Protein AF-A0A357LDF2-F1 (afdb_monomer_lite)

pLDDT: mean 77.97, std 18.45, range [34.72, 97.69]

Sequence (213 aa):
MKSWRRVLAVIVALAASVALAFAQDARDRARDKEIAAAAQSLRTLSTKLEDGAIDDPETFSHEIRKAIEDSRALLPTVEAALRRAEESLALLGSAPKEGEPAEAPLLAADRKTLTDRVAYFQRQRSRVLANIDEGARILAAQSQQRLEARWSRILRRGASLASPGLWSRAASEAAALRGEVRGYFERWRKGREGRGGALLGAAAIAAAFAFSF

Structure (mmCIF, N/CA/C/O backbone):
data_AF-A0A357LDF2-F1
#
_entry.id   AF-A0A357LDF2-F1
#
loop_
_atom_site.group_PDB
_atom_site.id
_atom_site.type_symbol
_atom_site.label_atom_id
_atom_site.label_alt_id
_atom_site.label_comp_id
_atom_site.label_asym_id
_atom_site.label_entity_id
_atom_site.label_seq_id
_atom_site.pdbx_PDB_ins_code
_atom_site.Cartn_x
_atom_site.Cartn_y
_atom_site.Cartn_z
_atom_site.occupancy
_atom_site.B_iso_or_equiv
_atom_site.auth_seq_id
_atom_site.auth_comp_id
_atom_site.auth_asym_id
_atom_site.auth_atom_id
_atom_site.pdbx_PDB_model_num
ATOM 1 N N . MET A 1 1 ? -24.005 32.485 39.931 1.00 54.25 1 MET A N 1
ATOM 2 C CA . MET A 1 1 ? -22.864 32.612 38.984 1.00 54.25 1 MET A CA 1
ATOM 3 C C . MET A 1 1 ? -21.994 31.351 38.828 1.00 54.25 1 MET A C 1
ATOM 5 O O . MET A 1 1 ? -21.440 31.159 37.754 1.00 54.25 1 MET A O 1
ATOM 9 N N . LYS A 1 2 ? -21.860 30.463 39.834 1.00 54.69 2 LYS A N 1
ATOM 10 C CA . LYS A 1 2 ? -21.026 29.236 39.743 1.00 54.69 2 LYS A CA 1
ATOM 11 C C . LYS A 1 2 ? -21.565 28.146 38.790 1.00 54.69 2 LYS A C 1
ATOM 13 O O . LYS A 1 2 ? -20.766 27.414 38.217 1.00 54.69 2 LYS A O 1
ATOM 18 N N . SER A 1 3 ? -22.885 28.046 38.595 1.00 61.09 3 SER A N 1
ATOM 19 C CA . SER A 1 3 ? -23.506 27.032 37.720 1.00 61.09 3 SER A CA 1
ATOM 20 C C . SER A 1 3 ? -23.297 27.317 36.229 1.00 61.09 3 SER A C 1
ATOM 22 O O . SER A 1 3 ? -22.975 26.405 35.477 1.00 61.09 3 SER A O 1
ATOM 24 N N . TRP A 1 4 ? -23.365 28.583 35.810 1.00 61.41 4 TRP A N 1
ATOM 25 C CA . TRP A 1 4 ? -23.205 28.986 34.406 1.00 61.41 4 TRP A CA 1
ATOM 26 C C . TRP A 1 4 ? -21.798 28.723 33.863 1.00 61.41 4 TRP A C 1
ATOM 28 O O . TRP A 1 4 ? -21.654 28.268 32.736 1.00 61.41 4 TRP A O 1
ATOM 38 N N . ARG A 1 5 ? -20.756 28.912 34.687 1.00 68.38 5 ARG A N 1
ATOM 39 C CA . ARG A 1 5 ? -19.370 28.564 34.322 1.00 68.38 5 ARG A CA 1
ATOM 40 C C . ARG A 1 5 ? -19.170 27.062 34.102 1.00 68.38 5 ARG A C 1
ATOM 42 O O . ARG A 1 5 ? -18.391 26.684 33.237 1.00 68.38 5 ARG A O 1
ATOM 49 N N . ARG A 1 6 ? -19.875 26.211 34.859 1.00 67.88 6 ARG A N 1
ATOM 50 C CA . ARG A 1 6 ? -19.826 24.749 34.684 1.00 67.88 6 ARG A CA 1
ATOM 51 C C . ARG A 1 6 ? -20.564 24.314 33.418 1.00 67.88 6 ARG A C 1
ATOM 53 O O . ARG A 1 6 ? -20.035 23.499 32.678 1.00 67.88 6 ARG A O 1
ATOM 60 N N . VAL A 1 7 ? -21.723 24.908 33.134 1.00 68.75 7 VAL A N 1
ATOM 61 C CA . VAL A 1 7 ? -22.486 24.641 31.901 1.00 68.75 7 VAL A CA 1
ATOM 62 C C . VAL A 1 7 ? -21.698 25.069 30.657 1.00 68.75 7 VAL A C 1
ATOM 64 O O . VAL A 1 7 ? -21.569 24.285 29.724 1.00 68.75 7 VAL A O 1
ATOM 6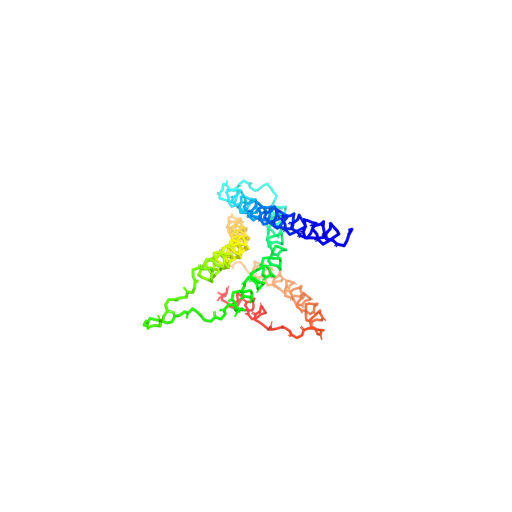7 N N . LEU A 1 8 ? -21.081 26.256 30.668 1.00 67.62 8 LEU A N 1
ATOM 68 C CA . LEU A 1 8 ? -20.216 26.721 29.574 1.00 67.62 8 LEU A CA 1
ATOM 69 C C . LEU A 1 8 ? -18.983 25.830 29.377 1.00 67.62 8 LEU A C 1
ATOM 71 O O . LEU A 1 8 ? -18.648 25.511 28.242 1.00 67.62 8 LEU A O 1
ATOM 75 N N . ALA A 1 9 ? -18.335 25.385 30.457 1.00 63.91 9 ALA A N 1
ATOM 76 C CA . ALA A 1 9 ? -17.193 24.476 30.362 1.00 63.91 9 ALA A CA 1
ATOM 77 C C . ALA A 1 9 ? -17.577 23.115 29.752 1.00 63.91 9 ALA A C 1
ATOM 79 O O . ALA A 1 9 ? -16.834 22.583 28.932 1.00 63.91 9 ALA A O 1
ATOM 80 N N . VAL A 1 10 ? -18.755 22.582 30.099 1.00 66.56 10 VAL A N 1
ATOM 81 C CA . VAL A 1 10 ? -19.283 21.338 29.518 1.00 66.56 10 VAL A CA 1
ATOM 82 C C . VAL A 1 10 ? -19.602 21.517 28.032 1.00 66.56 10 VAL A C 1
ATOM 84 O O . VAL A 1 10 ? -19.207 20.677 27.229 1.00 66.56 10 VAL A O 1
ATOM 87 N N . ILE A 1 11 ? -20.233 22.628 27.640 1.00 65.81 11 ILE A N 1
ATOM 88 C CA . ILE A 1 11 ? -20.547 22.918 26.230 1.00 65.81 11 ILE A CA 1
ATOM 89 C C . ILE A 1 11 ? -19.269 23.092 25.398 1.00 65.81 11 ILE A C 1
ATOM 91 O O . ILE A 1 11 ? -19.184 22.554 24.299 1.00 65.81 11 ILE A O 1
ATOM 95 N N . VAL A 1 12 ? -18.251 23.783 25.920 1.00 63.75 12 VAL A N 1
ATOM 96 C CA . VAL A 1 12 ? -16.960 23.948 25.229 1.00 63.75 12 VAL A CA 1
ATOM 97 C C . VAL A 1 12 ? -16.227 22.607 25.092 1.00 63.75 12 VAL A C 1
ATOM 99 O O . VAL A 1 12 ? -15.678 22.325 24.029 1.00 63.75 12 VAL A O 1
ATOM 102 N N . ALA A 1 13 ? -16.266 21.744 26.112 1.00 55.72 13 ALA A N 1
ATOM 103 C CA . ALA A 1 13 ? -15.685 20.400 26.040 1.00 55.72 13 ALA A CA 1
ATOM 104 C C . ALA A 1 13 ? -16.420 19.485 25.034 1.00 55.72 13 ALA A C 1
ATOM 106 O O . ALA A 1 13 ? -15.781 18.732 24.294 1.00 55.72 13 ALA A O 1
ATOM 107 N N . LEU A 1 14 ? -17.752 19.586 24.951 1.00 53.12 14 LEU A N 1
ATOM 108 C CA . LEU A 1 14 ? -18.572 18.895 23.947 1.00 53.12 14 LEU A CA 1
ATOM 109 C C . LEU A 1 14 ? -18.317 19.424 22.526 1.00 53.12 14 LEU A C 1
ATOM 111 O O . LEU A 1 14 ? -18.153 18.642 21.595 1.00 53.12 14 LEU A O 1
ATOM 115 N N . ALA A 1 15 ? -18.200 20.739 22.343 1.00 46.97 15 ALA A N 1
ATOM 116 C CA . ALA A 1 15 ? -17.880 21.327 21.042 1.00 46.97 15 ALA A CA 1
ATOM 117 C C . ALA A 1 15 ? -16.467 20.937 20.562 1.00 46.97 15 ALA A C 1
ATOM 119 O O . ALA A 1 15 ? -16.273 20.626 19.386 1.00 46.97 15 ALA A O 1
ATOM 120 N N . ALA A 1 16 ? -15.487 20.891 21.471 1.00 51.31 16 ALA A N 1
ATOM 121 C CA . ALA A 1 16 ? -14.116 20.489 21.158 1.00 51.31 16 ALA A CA 1
ATOM 122 C C . ALA A 1 16 ? -14.001 19.004 20.765 1.00 51.31 16 ALA A C 1
ATOM 124 O O . ALA A 1 16 ? -13.245 18.664 19.855 1.00 51.31 16 ALA A O 1
ATOM 125 N N . SER A 1 17 ? -14.769 18.121 21.408 1.00 43.34 17 SER A N 1
ATOM 126 C CA . SER A 1 17 ? -14.780 16.684 21.092 1.00 43.34 17 SER A CA 1
ATOM 127 C C . SER A 1 17 ? -15.456 16.387 19.750 1.00 43.34 17 SER A C 1
ATOM 129 O O . SER A 1 17 ? -14.940 15.585 18.970 1.00 43.34 17 SER A O 1
ATOM 131 N N . VAL A 1 18 ? -16.535 17.102 19.419 1.00 49.44 18 VAL A N 1
ATOM 132 C CA . VAL A 1 18 ? -17.193 17.005 18.107 1.00 49.44 18 VAL A CA 1
ATOM 133 C C . VAL A 1 18 ? -16.275 17.512 16.985 1.00 49.44 18 VAL A C 1
ATOM 135 O O . VAL A 1 18 ? -16.115 16.835 15.968 1.00 49.44 18 VAL A O 1
ATOM 138 N N . ALA A 1 19 ? -15.596 18.647 17.176 1.00 45.62 19 ALA A N 1
ATOM 139 C CA . ALA A 1 19 ? -14.642 19.175 16.195 1.00 45.62 19 ALA A CA 1
ATOM 140 C C . ALA A 1 19 ? -13.460 18.218 15.934 1.00 45.62 19 ALA A C 1
ATOM 142 O O . ALA A 1 19 ? -13.012 18.074 14.794 1.00 45.62 19 ALA A O 1
ATOM 143 N N . LEU A 1 20 ? -12.979 17.521 16.971 1.00 55.75 20 LEU A N 1
ATOM 144 C CA . LEU A 1 20 ? -11.891 16.549 16.851 1.00 55.75 20 LEU A CA 1
ATOM 145 C C . LEU A 1 20 ? -12.312 15.295 16.066 1.00 55.75 20 LEU A C 1
ATOM 147 O O . LEU A 1 20 ? -11.525 14.787 15.265 1.00 55.75 20 LEU A O 1
ATOM 151 N N . ALA A 1 21 ? -13.555 14.832 16.243 1.00 58.03 21 ALA A N 1
ATOM 152 C CA . ALA A 1 21 ? -14.105 13.697 15.501 1.00 58.03 21 ALA A CA 1
ATOM 153 C C . ALA A 1 21 ? -14.235 14.001 13.996 1.00 58.03 21 ALA A C 1
ATOM 155 O O . ALA A 1 21 ? -13.782 13.212 13.167 1.00 58.03 21 ALA A O 1
ATOM 156 N N . PHE A 1 22 ? -14.749 15.181 13.630 1.00 58.69 22 PHE A N 1
ATOM 157 C CA . PHE A 1 22 ? -14.838 15.598 12.223 1.00 58.69 22 PHE A CA 1
ATOM 158 C C . PHE A 1 22 ? -13.464 15.772 11.559 1.00 58.69 22 PHE A C 1
ATOM 160 O O . PHE A 1 22 ? -13.296 15.453 10.380 1.00 58.69 22 PHE A O 1
ATOM 167 N N . ALA A 1 23 ? -12.461 16.240 12.308 1.00 65.19 23 ALA A N 1
ATOM 168 C CA . ALA A 1 23 ? -11.097 16.378 11.803 1.00 65.19 23 ALA A CA 1
ATOM 169 C C . ALA A 1 23 ? -10.414 15.021 11.544 1.00 65.19 23 ALA A C 1
ATOM 171 O O . ALA A 1 23 ? -9.635 14.904 10.595 1.00 65.19 23 ALA A O 1
ATOM 172 N N . GLN A 1 24 ? -10.695 13.997 12.359 1.00 71.94 24 GLN A N 1
ATOM 173 C CA . GLN A 1 24 ? -10.193 12.636 12.134 1.00 71.94 24 GLN A CA 1
ATOM 174 C C . GLN A 1 24 ? -10.800 12.019 10.871 1.00 71.94 24 GLN A C 1
ATOM 176 O O . GLN A 1 24 ? -10.059 11.572 9.997 1.00 71.94 24 GLN A O 1
ATOM 181 N N . ASP A 1 25 ? -12.120 12.115 10.719 1.00 76.31 25 ASP A N 1
ATOM 182 C CA . ASP A 1 25 ? -12.840 11.622 9.542 1.00 76.31 25 ASP A CA 1
ATOM 183 C C . ASP A 1 25 ? -12.342 12.255 8.234 1.00 76.31 25 ASP A C 1
ATOM 185 O O . ASP A 1 25 ? -12.169 11.576 7.220 1.00 76.31 25 ASP A O 1
ATOM 189 N N . ALA A 1 26 ? -12.080 13.566 8.240 1.00 81.00 26 ALA A N 1
ATOM 190 C CA . ALA A 1 26 ? -11.561 14.266 7.068 1.00 81.00 26 ALA A CA 1
ATOM 191 C C . ALA A 1 26 ? -10.162 13.767 6.666 1.00 81.00 26 ALA A C 1
ATOM 193 O O . ALA A 1 26 ? -9.901 13.555 5.479 1.00 81.00 26 ALA A O 1
ATOM 194 N N . ARG A 1 27 ? -9.276 13.540 7.646 1.00 85.25 27 ARG A N 1
ATOM 195 C CA . ARG A 1 27 ? -7.925 13.003 7.409 1.00 85.25 27 ARG A CA 1
ATOM 196 C C . ARG A 1 27 ? -7.971 11.570 6.893 1.00 85.25 27 ARG A C 1
ATOM 198 O O . ARG A 1 27 ? -7.258 11.247 5.947 1.00 85.25 27 ARG A O 1
ATOM 205 N N . ASP A 1 28 ? -8.830 10.734 7.467 1.00 87.88 28 ASP A N 1
ATOM 206 C CA . ASP A 1 28 ? -8.967 9.342 7.043 1.00 87.88 28 ASP A CA 1
ATOM 207 C C . ASP A 1 28 ? -9.492 9.235 5.608 1.00 87.88 28 ASP A C 1
ATOM 209 O O . ASP A 1 28 ? -8.971 8.425 4.839 1.00 87.88 28 ASP A O 1
ATOM 213 N N . ARG A 1 29 ? -10.445 10.093 5.212 1.00 87.81 29 ARG A N 1
ATOM 214 C CA . ARG A 1 29 ? -10.924 10.184 3.820 1.00 87.81 29 ARG A CA 1
ATOM 215 C C . ARG A 1 29 ? -9.862 10.720 2.863 1.00 87.81 29 ARG A C 1
ATOM 217 O O . ARG A 1 29 ? -9.787 10.251 1.732 1.00 87.81 29 ARG A O 1
ATOM 224 N N . ALA A 1 30 ? -9.066 11.706 3.280 1.00 90.81 30 ALA A N 1
ATOM 225 C CA . ALA A 1 30 ? 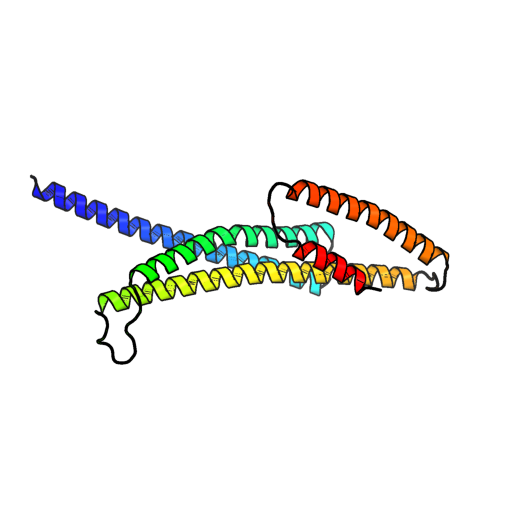-7.972 12.229 2.461 1.00 90.81 30 ALA A CA 1
ATOM 226 C C . ALA A 1 30 ? -6.940 11.133 2.163 1.00 90.81 30 ALA A C 1
ATOM 228 O O . ALA A 1 30 ? -6.626 10.889 1.000 1.00 90.81 30 ALA A O 1
ATOM 229 N N . ARG A 1 31 ? -6.527 10.382 3.190 1.00 92.56 31 ARG A N 1
ATOM 230 C CA . ARG A 1 31 ? -5.628 9.234 3.025 1.00 92.56 31 ARG A CA 1
ATOM 231 C C . ARG A 1 31 ? -6.218 8.169 2.103 1.00 92.56 31 ARG A C 1
ATOM 233 O O . ARG A 1 31 ? -5.516 7.617 1.263 1.00 92.56 31 ARG A O 1
ATOM 240 N N . ASP A 1 32 ? -7.513 7.886 2.218 1.00 93.50 32 ASP A N 1
ATOM 241 C CA . ASP A 1 32 ? -8.164 6.886 1.368 1.00 93.50 32 ASP A CA 1
ATOM 242 C C . ASP A 1 32 ? -8.147 7.276 -0.122 1.00 93.50 32 ASP A C 1
ATOM 244 O O . ASP A 1 32 ? -7.968 6.414 -0.992 1.00 93.50 32 ASP A O 1
ATOM 248 N N . LYS A 1 33 ? -8.264 8.581 -0.408 1.00 94.31 33 LYS A N 1
ATOM 249 C CA . LYS A 1 33 ? -8.094 9.145 -1.754 1.00 94.31 33 LYS A CA 1
ATOM 250 C C . LYS A 1 33 ? -6.654 9.034 -2.243 1.00 94.31 33 LYS A C 1
ATOM 252 O O . LYS A 1 33 ? -6.459 8.664 -3.394 1.00 94.31 33 LYS A O 1
ATOM 257 N N . GLU A 1 34 ? -5.664 9.303 -1.396 1.00 94.00 34 GLU A N 1
ATOM 258 C CA . GLU A 1 34 ? -4.242 9.153 -1.746 1.00 94.00 34 GLU A CA 1
ATOM 259 C C . GLU A 1 34 ? -3.902 7.698 -2.103 1.00 94.00 34 GLU A C 1
ATOM 261 O O . GLU A 1 34 ? -3.298 7.440 -3.144 1.00 94.00 34 GLU A O 1
ATOM 266 N N . ILE A 1 35 ? -4.380 6.730 -1.311 1.00 94.94 35 ILE A N 1
ATOM 267 C CA . ILE A 1 35 ? -4.203 5.294 -1.590 1.00 94.94 35 ILE A CA 1
ATOM 268 C C . ILE A 1 35 ? -4.854 4.911 -2.929 1.00 94.94 35 ILE A C 1
ATOM 270 O O . ILE A 1 35 ? -4.283 4.141 -3.706 1.00 94.94 35 ILE A O 1
ATOM 274 N N . ALA A 1 36 ? -6.055 5.430 -3.209 1.00 94.56 36 ALA A N 1
ATOM 275 C CA . ALA A 1 36 ? -6.756 5.182 -4.469 1.00 94.56 36 ALA A CA 1
ATOM 276 C C . ALA A 1 36 ? -6.052 5.834 -5.672 1.00 94.56 36 ALA A C 1
ATOM 278 O O . ALA A 1 36 ? -5.953 5.212 -6.728 1.00 94.56 36 ALA A O 1
ATOM 279 N N . ALA A 1 37 ? -5.529 7.050 -5.510 1.00 93.81 37 ALA A N 1
ATOM 280 C CA . ALA A 1 37 ? -4.778 7.751 -6.545 1.00 93.81 37 ALA A CA 1
ATOM 281 C C . ALA A 1 37 ? -3.475 7.015 -6.891 1.00 93.81 37 ALA A C 1
ATOM 283 O O . ALA A 1 37 ? -3.168 6.845 -8.070 1.00 93.81 37 ALA A O 1
ATOM 284 N N . ALA A 1 38 ? -2.755 6.502 -5.888 1.00 93.44 38 ALA A N 1
ATOM 285 C CA . ALA A 1 38 ? -1.570 5.672 -6.102 1.00 93.44 38 ALA A CA 1
ATOM 286 C C . ALA A 1 38 ? -1.903 4.390 -6.886 1.00 93.44 38 ALA A C 1
ATOM 288 O O . ALA A 1 38 ? -1.218 4.063 -7.854 1.00 93.44 38 ALA A O 1
ATOM 289 N N . ALA A 1 39 ? -3.002 3.711 -6.535 1.00 95.12 39 ALA A N 1
ATOM 290 C CA . ALA A 1 39 ? -3.467 2.531 -7.266 1.00 95.12 39 ALA A CA 1
ATOM 291 C C . ALA A 1 39 ? -3.818 2.859 -8.729 1.00 95.12 39 ALA A C 1
ATOM 293 O O . ALA A 1 39 ? -3.475 2.106 -9.637 1.00 95.12 39 ALA A O 1
ATOM 294 N N . GLN A 1 40 ? -4.476 3.996 -8.972 1.00 96.25 40 GLN A N 1
ATOM 295 C CA . GLN A 1 40 ? -4.810 4.433 -10.326 1.00 96.25 40 GLN A CA 1
ATOM 296 C C . GLN A 1 40 ? -3.562 4.792 -11.142 1.00 96.25 40 GLN A C 1
ATOM 298 O O . GLN A 1 40 ? -3.488 4.441 -12.316 1.00 96.25 40 GLN A O 1
ATOM 303 N N . SER A 1 41 ? -2.575 5.449 -10.528 1.00 94.75 41 SER A N 1
ATOM 304 C CA . SER A 1 41 ? -1.289 5.751 -11.166 1.00 94.75 41 SER A CA 1
ATOM 305 C C . SER A 1 41 ? -0.578 4.472 -11.618 1.00 94.75 41 SER A C 1
ATOM 307 O O . SER A 1 41 ? -0.186 4.355 -12.777 1.00 94.75 41 SER A O 1
ATOM 309 N N . LEU A 1 42 ? -0.505 3.466 -10.739 1.00 95.44 42 LEU A N 1
ATOM 310 C CA . LEU A 1 42 ? 0.098 2.169 -11.055 1.00 95.44 42 LEU A CA 1
ATOM 311 C C . LEU A 1 42 ? -0.645 1.425 -12.166 1.00 95.44 42 LEU A C 1
ATOM 313 O O . LEU A 1 42 ? 0.003 0.856 -13.035 1.00 95.44 42 LEU A O 1
ATOM 317 N N . ARG A 1 43 ? -1.983 1.479 -12.197 1.00 95.94 43 ARG A N 1
ATOM 318 C CA . ARG A 1 43 ? -2.766 0.916 -13.312 1.00 95.94 43 ARG A CA 1
ATOM 319 C C . ARG A 1 43 ? -2.418 1.578 -14.638 1.00 95.94 43 ARG A C 1
ATOM 321 O O . ARG A 1 43 ? -2.167 0.875 -15.605 1.00 95.94 43 ARG A O 1
ATOM 328 N N . THR A 1 44 ? -2.342 2.908 -14.672 1.00 95.62 44 THR A N 1
ATOM 329 C CA . THR A 1 44 ? -1.938 3.644 -15.879 1.00 95.62 44 THR A CA 1
ATOM 330 C C . THR A 1 44 ? -0.531 3.251 -16.333 1.00 95.62 44 THR A C 1
ATOM 332 O O . THR A 1 44 ? -0.303 3.073 -17.526 1.00 95.62 44 THR A O 1
ATOM 335 N N . LEU A 1 45 ? 0.415 3.098 -15.400 1.00 95.25 45 LEU A N 1
ATOM 336 C CA . LEU A 1 45 ? 1.776 2.651 -15.711 1.00 95.25 45 LEU A CA 1
ATOM 337 C C . LEU A 1 45 ? 1.796 1.206 -16.227 1.00 95.25 45 LEU A C 1
ATOM 339 O O . LEU A 1 45 ? 2.489 0.925 -17.197 1.00 95.25 45 LEU A O 1
ATOM 343 N N . SER A 1 46 ? 1.007 0.315 -15.626 1.00 95.69 46 SER A N 1
ATOM 344 C CA . SER A 1 46 ? 0.863 -1.070 -16.080 1.00 95.69 46 SER A CA 1
ATOM 345 C C . SER A 1 46 ? 0.321 -1.134 -17.511 1.00 95.69 46 SER A C 1
ATOM 347 O O . SER A 1 46 ? 0.955 -1.728 -18.376 1.00 95.69 46 SER A O 1
ATOM 349 N N . THR A 1 47 ? -0.755 -0.400 -17.815 1.00 95.12 47 THR A N 1
ATOM 350 C CA . THR A 1 47 ? -1.304 -0.312 -19.178 1.00 95.12 47 THR A CA 1
ATOM 351 C C . THR A 1 47 ? -0.288 0.249 -20.175 1.00 95.12 47 THR A C 1
ATOM 353 O O . THR A 1 47 ? -0.116 -0.315 -21.248 1.00 95.12 47 THR A O 1
ATOM 356 N N . LYS A 1 48 ? 0.472 1.298 -19.818 1.00 93.38 48 LYS A N 1
ATOM 357 C CA . LYS A 1 48 ? 1.559 1.811 -20.678 1.00 93.38 48 LYS A CA 1
ATOM 358 C C . LYS A 1 48 ? 2.620 0.748 -20.992 1.00 93.38 48 LYS A C 1
ATOM 360 O O . LYS A 1 48 ? 3.154 0.738 -22.099 1.00 93.38 48 LYS A O 1
ATOM 365 N N . LEU A 1 49 ? 2.945 -0.114 -20.025 1.00 93.75 49 LEU A N 1
ATOM 366 C CA . LEU A 1 49 ? 3.889 -1.218 -20.213 1.00 93.75 49 LEU A CA 1
ATOM 367 C C . LEU A 1 49 ? 3.317 -2.312 -21.122 1.00 93.75 49 LEU A C 1
ATOM 369 O O . LEU A 1 49 ? 4.039 -2.824 -21.975 1.00 93.75 49 LEU A O 1
ATOM 373 N N . GLU A 1 50 ? 2.045 -2.665 -20.940 1.00 93.25 50 GLU A N 1
ATOM 374 C CA . GLU A 1 50 ? 1.337 -3.661 -21.755 1.00 93.25 50 GLU A CA 1
ATOM 375 C C . GLU A 1 50 ? 1.184 -3.202 -23.212 1.00 93.25 50 GLU A C 1
ATOM 377 O O . GLU A 1 50 ? 1.459 -3.971 -24.131 1.00 93.25 50 GLU A O 1
ATOM 382 N N . ASP A 1 51 ? 0.847 -1.929 -23.422 1.00 93.38 51 ASP A N 1
ATOM 383 C CA . ASP A 1 51 ? 0.694 -1.320 -24.748 1.00 93.38 51 ASP A CA 1
ATOM 384 C C . ASP A 1 51 ? 2.043 -1.060 -25.447 1.00 93.38 51 ASP A C 1
ATOM 386 O O . ASP A 1 51 ? 2.084 -0.654 -26.611 1.00 93.38 51 ASP A O 1
ATOM 390 N N . GLY A 1 52 ? 3.168 -1.245 -24.745 1.00 87.06 52 GLY A N 1
ATOM 391 C CA . GLY A 1 52 ? 4.502 -0.907 -25.246 1.00 87.06 52 GLY A CA 1
ATOM 392 C C . GLY A 1 52 ? 4.709 0.596 -25.482 1.00 87.06 52 GLY A C 1
ATOM 393 O O . GLY A 1 52 ? 5.655 0.985 -26.168 1.00 87.06 52 GLY A O 1
ATOM 394 N N . ALA A 1 53 ? 3.853 1.447 -24.909 1.00 88.69 53 ALA A N 1
ATOM 395 C CA . ALA A 1 53 ? 3.854 2.902 -25.053 1.00 88.69 53 ALA A CA 1
ATOM 396 C C . ALA A 1 53 ? 4.868 3.571 -24.101 1.00 88.69 53 ALA A C 1
ATOM 398 O O . ALA A 1 53 ? 4.533 4.472 -23.327 1.00 88.69 53 ALA A O 1
ATOM 399 N N . ILE A 1 54 ? 6.114 3.086 -24.121 1.00 90.00 54 ILE A N 1
ATOM 400 C CA . ILE A 1 54 ? 7.215 3.591 -23.292 1.00 90.00 54 ILE A CA 1
ATOM 401 C C . ILE A 1 54 ? 8.209 4.339 -24.180 1.00 90.00 54 ILE A C 1
ATOM 403 O O . ILE A 1 54 ? 9.078 3.729 -24.804 1.00 90.00 54 ILE A O 1
ATOM 407 N N . ASP A 1 55 ? 8.108 5.668 -24.182 1.00 86.88 55 ASP A N 1
ATOM 408 C CA . ASP A 1 55 ? 9.026 6.541 -24.925 1.00 86.88 55 ASP A CA 1
ATOM 409 C C . ASP A 1 55 ? 10.398 6.648 -24.241 1.00 86.88 55 ASP A C 1
ATOM 411 O O . ASP A 1 55 ? 11.442 6.554 -24.888 1.00 86.88 55 ASP A O 1
ATOM 415 N N . ASP A 1 56 ? 10.399 6.805 -22.912 1.00 91.81 56 ASP A N 1
ATOM 416 C CA . ASP A 1 56 ? 11.605 6.903 -22.085 1.00 91.81 56 ASP A CA 1
ATOM 417 C C . ASP A 1 56 ? 11.584 5.862 -20.948 1.00 91.81 56 ASP A C 1
ATOM 419 O O . ASP A 1 56 ? 10.900 6.048 -19.932 1.00 91.81 56 ASP A O 1
ATOM 423 N N . PRO A 1 57 ? 12.358 4.767 -21.076 1.00 89.06 57 PRO A N 1
ATOM 424 C CA . PRO A 1 57 ? 12.425 3.718 -20.065 1.00 89.06 57 PRO A CA 1
ATOM 425 C C . PRO A 1 57 ? 12.941 4.172 -18.696 1.00 89.06 57 PRO A C 1
ATOM 427 O O . PRO A 1 57 ? 12.563 3.568 -17.686 1.00 89.06 57 PRO A O 1
ATOM 430 N N . GLU A 1 58 ? 13.813 5.182 -18.637 1.00 90.62 58 GLU A N 1
ATOM 431 C CA . GLU A 1 58 ? 14.387 5.648 -17.370 1.00 90.62 58 GLU A CA 1
ATOM 432 C C . GLU A 1 58 ? 13.387 6.532 -16.623 1.00 90.62 58 GLU A C 1
ATOM 434 O O . GLU A 1 58 ? 13.149 6.300 -15.434 1.00 90.62 58 GLU A O 1
ATOM 439 N N . THR A 1 59 ? 12.713 7.448 -17.329 1.00 94.00 59 THR A N 1
ATOM 440 C CA . THR A 1 59 ? 11.596 8.223 -16.763 1.00 94.00 59 THR A CA 1
ATOM 441 C C . THR A 1 59 ? 10.468 7.301 -16.303 1.00 94.00 59 THR A C 1
ATOM 443 O O . THR A 1 59 ? 10.014 7.417 -15.167 1.00 94.00 59 THR A O 1
ATOM 446 N N . PHE A 1 60 ? 10.085 6.305 -17.106 1.00 94.31 60 PHE A N 1
ATOM 447 C CA . PHE A 1 60 ? 9.061 5.333 -16.718 1.00 94.31 60 PHE A CA 1
ATOM 448 C C . PHE A 1 60 ? 9.457 4.535 -15.460 1.00 94.31 60 PHE A C 1
ATOM 450 O O . PHE A 1 60 ? 8.671 4.401 -14.522 1.00 94.31 60 PHE A O 1
ATOM 457 N N . SER A 1 61 ? 10.715 4.082 -15.372 1.00 93.94 61 SER A N 1
ATOM 458 C CA . SER A 1 61 ? 11.226 3.404 -14.169 1.00 93.94 61 SER A CA 1
ATOM 459 C C . SER A 1 61 ? 11.195 4.319 -12.941 1.00 93.94 61 SER A C 1
ATOM 461 O O . SER A 1 61 ? 10.912 3.871 -11.827 1.00 93.94 61 SER A O 1
ATOM 463 N N . HIS A 1 62 ? 11.526 5.599 -13.122 1.00 95.56 62 HIS A N 1
ATOM 464 C CA . HIS A 1 62 ? 11.482 6.599 -12.062 1.00 95.56 62 HIS A CA 1
ATOM 465 C C . HIS A 1 62 ? 10.045 6.843 -11.578 1.00 95.56 62 HIS A C 1
ATOM 467 O O . HIS A 1 62 ? 9.817 6.856 -10.371 1.00 95.56 62 HIS A O 1
ATOM 473 N N . GLU A 1 63 ? 9.072 6.957 -12.485 1.00 95.19 63 GLU A N 1
ATOM 474 C CA . GLU A 1 63 ? 7.650 7.102 -12.147 1.00 95.19 63 GLU A CA 1
ATOM 475 C C . GLU A 1 63 ? 7.141 5.934 -11.291 1.00 95.19 63 GLU A C 1
ATOM 477 O O . GLU A 1 63 ? 6.490 6.161 -10.267 1.00 95.19 63 GLU A O 1
ATOM 482 N N . ILE A 1 64 ? 7.502 4.691 -11.635 1.00 95.31 64 ILE A N 1
ATOM 483 C CA . ILE A 1 64 ? 7.107 3.521 -10.838 1.00 95.31 64 ILE A CA 1
ATOM 484 C C . ILE A 1 64 ? 7.774 3.537 -9.459 1.00 95.31 64 ILE A C 1
ATOM 486 O O . ILE A 1 64 ? 7.105 3.324 -8.446 1.00 95.31 64 ILE A O 1
ATOM 490 N N . ARG A 1 65 ? 9.086 3.812 -9.385 1.00 95.50 65 ARG A N 1
ATOM 491 C CA . ARG A 1 65 ? 9.797 3.901 -8.094 1.00 95.50 65 ARG A CA 1
ATOM 492 C C . ARG A 1 65 ? 9.195 4.982 -7.207 1.00 95.50 65 ARG A C 1
ATOM 494 O O . ARG A 1 65 ? 8.967 4.724 -6.028 1.00 95.50 65 ARG A O 1
ATOM 501 N N . LYS A 1 66 ? 8.863 6.136 -7.784 1.00 95.75 66 LYS A N 1
ATOM 502 C CA . LYS A 1 66 ? 8.178 7.212 -7.076 1.00 95.75 66 LYS A CA 1
ATOM 503 C C . LYS A 1 66 ? 6.819 6.747 -6.546 1.00 95.75 66 LYS A C 1
ATOM 505 O O . LYS A 1 66 ? 6.534 6.962 -5.376 1.00 95.75 66 LYS A O 1
ATOM 510 N N . ALA A 1 67 ? 6.006 6.057 -7.348 1.00 93.94 67 ALA A N 1
ATOM 511 C CA . ALA A 1 67 ? 4.712 5.535 -6.894 1.00 93.94 67 ALA A CA 1
ATOM 512 C C . ALA A 1 67 ? 4.847 4.521 -5.735 1.00 93.94 67 ALA A C 1
ATOM 514 O O . ALA A 1 67 ? 4.034 4.518 -4.802 1.00 93.94 67 ALA A O 1
ATOM 515 N N . ILE A 1 68 ? 5.894 3.687 -5.757 1.00 94.25 68 ILE A N 1
ATOM 516 C CA . ILE A 1 68 ? 6.234 2.777 -4.654 1.00 94.25 68 ILE A CA 1
ATOM 517 C C . ILE A 1 68 ? 6.642 3.565 -3.403 1.00 94.25 68 ILE A C 1
ATOM 519 O O . ILE A 1 68 ? 6.194 3.241 -2.304 1.00 94.25 68 ILE A O 1
ATOM 523 N N . GLU A 1 69 ? 7.498 4.577 -3.543 1.00 96.06 69 GLU A N 1
ATOM 524 C CA . GLU A 1 69 ? 7.960 5.418 -2.433 1.00 96.06 69 GLU A CA 1
ATOM 525 C C . GLU A 1 69 ? 6.820 6.221 -1.805 1.00 96.06 69 GLU A C 1
ATOM 527 O O . GLU A 1 69 ? 6.663 6.189 -0.584 1.00 96.06 69 GLU A O 1
ATOM 532 N N . ASP A 1 70 ? 5.975 6.847 -2.626 1.00 93.06 70 ASP A N 1
ATOM 533 C CA . ASP A 1 70 ? 4.770 7.551 -2.186 1.00 93.06 70 ASP A CA 1
ATOM 534 C C . ASP A 1 70 ? 3.849 6.594 -1.405 1.00 93.06 70 ASP A C 1
ATOM 536 O O . ASP A 1 70 ? 3.367 6.928 -0.324 1.00 93.06 70 ASP A O 1
ATOM 540 N N . SER A 1 71 ? 3.666 5.356 -1.887 1.00 94.19 71 SER A N 1
ATOM 541 C CA . SER A 1 71 ? 2.882 4.335 -1.175 1.00 94.19 71 SER A CA 1
ATOM 542 C C . SER A 1 71 ? 3.532 3.934 0.156 1.00 94.19 71 SER A C 1
ATOM 544 O O . SER A 1 71 ? 2.853 3.840 1.178 1.00 94.19 71 SER A O 1
ATOM 546 N N . ARG A 1 72 ? 4.859 3.746 0.191 1.00 96.00 72 ARG A N 1
ATOM 547 C CA . ARG A 1 72 ? 5.602 3.445 1.430 1.00 96.00 72 ARG A CA 1
ATOM 548 C C . ARG A 1 72 ? 5.486 4.565 2.457 1.00 96.00 72 ARG A C 1
ATOM 550 O O . ARG A 1 72 ? 5.398 4.268 3.646 1.00 96.00 72 ARG A O 1
ATOM 557 N N . ALA A 1 73 ? 5.451 5.822 2.022 1.00 95.25 73 ALA A N 1
ATOM 558 C CA . ALA A 1 73 ? 5.304 6.970 2.910 1.00 95.25 73 ALA A CA 1
ATOM 559 C C . ALA A 1 73 ? 3.954 6.985 3.655 1.00 95.25 73 ALA A C 1
ATOM 561 O O . ALA A 1 73 ? 3.872 7.543 4.748 1.00 95.25 73 ALA A O 1
ATOM 562 N N . LEU A 1 74 ? 2.919 6.325 3.120 1.00 93.38 74 LEU A N 1
ATOM 563 C CA . LEU A 1 74 ? 1.605 6.210 3.766 1.00 93.38 74 LEU A CA 1
ATOM 564 C C . LEU A 1 74 ? 1.572 5.160 4.891 1.00 93.38 74 LEU A C 1
ATOM 566 O O . LEU A 1 74 ? 0.769 5.290 5.821 1.00 93.38 74 LEU A O 1
ATOM 570 N N . LEU A 1 75 ? 2.431 4.130 4.836 1.00 94.44 75 LEU A N 1
ATOM 571 C CA . LEU A 1 75 ? 2.412 3.008 5.788 1.00 94.44 75 LEU A CA 1
ATOM 572 C C . LEU A 1 75 ? 2.520 3.447 7.255 1.00 94.44 75 LEU A C 1
ATOM 574 O O . LEU A 1 75 ? 1.649 3.046 8.027 1.00 94.44 75 LEU A O 1
ATOM 578 N N . PRO A 1 76 ? 3.487 4.293 7.671 1.00 94.94 76 PRO A N 1
ATOM 579 C CA . PRO A 1 76 ? 3.638 4.656 9.080 1.00 94.94 76 PRO A CA 1
ATOM 580 C C . PRO A 1 76 ? 2.379 5.295 9.668 1.00 94.94 76 PRO A C 1
ATOM 582 O O . PRO A 1 76 ? 2.014 5.040 10.815 1.00 94.94 76 PRO A O 1
ATOM 585 N N . THR A 1 77 ? 1.682 6.117 8.880 1.00 92.06 77 THR A N 1
ATOM 586 C CA . THR A 1 77 ? 0.454 6.779 9.323 1.00 92.06 77 THR A CA 1
ATOM 587 C C . THR A 1 77 ? -0.709 5.796 9.448 1.00 92.06 77 THR A C 1
ATOM 589 O O . THR A 1 77 ? -1.479 5.896 10.404 1.00 92.06 77 THR A O 1
ATOM 592 N N . VAL A 1 78 ? -0.840 4.844 8.517 1.00 94.31 78 VAL A N 1
ATOM 593 C CA . VAL A 1 78 ? -1.859 3.781 8.587 1.00 94.31 78 VAL A CA 1
ATOM 594 C C . VAL A 1 78 ? -1.589 2.849 9.765 1.00 94.31 78 VAL A C 1
ATOM 596 O O . VAL A 1 78 ? -2.500 2.561 10.535 1.00 94.31 78 VAL A O 1
ATOM 599 N N . GLU A 1 79 ? -0.343 2.415 9.949 1.00 95.75 79 GLU A N 1
ATOM 600 C CA . GLU A 1 79 ? 0.047 1.503 11.028 1.00 95.75 79 GLU A CA 1
ATOM 601 C C . GLU A 1 79 ? -0.118 2.149 12.405 1.00 95.75 79 GLU A C 1
ATOM 603 O O . GLU A 1 79 ? -0.624 1.513 13.327 1.00 95.75 79 GLU A O 1
ATOM 608 N N . ALA A 1 80 ? 0.206 3.437 12.543 1.00 94.44 80 ALA A N 1
ATOM 609 C CA . ALA A 1 80 ? -0.064 4.173 13.773 1.00 94.44 80 ALA A CA 1
ATOM 610 C C . ALA A 1 80 ? -1.570 4.298 14.066 1.00 94.44 80 ALA A C 1
ATOM 612 O O . ALA A 1 80 ? -1.974 4.239 15.226 1.00 94.44 80 ALA A O 1
ATOM 613 N N . ALA A 1 81 ? -2.411 4.487 13.044 1.00 92.19 81 ALA A N 1
ATOM 614 C CA . ALA A 1 81 ? -3.863 4.543 13.216 1.00 92.19 81 ALA A CA 1
ATOM 615 C C . ALA A 1 81 ? -4.447 3.173 13.593 1.00 92.19 81 ALA A C 1
ATOM 617 O O . ALA A 1 81 ? -5.246 3.089 14.526 1.00 92.19 81 ALA A O 1
ATOM 618 N N . LEU A 1 82 ? -3.988 2.109 12.925 1.00 95.44 82 LEU A N 1
ATOM 619 C CA . LEU A 1 82 ? -4.354 0.729 13.229 1.00 95.44 82 LEU A CA 1
ATOM 620 C C . LEU A 1 82 ? -4.001 0.374 14.673 1.00 95.44 82 LEU A C 1
ATOM 622 O O . LEU A 1 82 ? -4.880 -0.023 15.431 1.00 95.44 82 LEU A O 1
ATOM 626 N N . ARG A 1 83 ? -2.752 0.618 15.078 1.00 95.88 83 ARG A N 1
ATOM 627 C CA . ARG A 1 83 ? -2.286 0.336 16.436 1.00 95.88 83 ARG A CA 1
ATOM 628 C C . ARG A 1 83 ? -3.119 1.060 17.493 1.00 95.88 83 ARG A C 1
ATOM 630 O O . ARG A 1 83 ? -3.519 0.447 18.472 1.00 95.88 83 ARG A O 1
ATOM 637 N N . ARG A 1 84 ? -3.447 2.342 17.286 1.00 93.75 84 ARG A N 1
ATOM 638 C CA . ARG A 1 84 ? -4.321 3.089 18.211 1.00 93.75 84 ARG A CA 1
ATOM 639 C C . ARG A 1 84 ? -5.729 2.496 18.298 1.00 93.75 84 ARG A C 1
ATOM 641 O O . ARG A 1 84 ? -6.319 2.500 19.376 1.00 93.75 84 ARG A O 1
ATOM 648 N N . ALA A 1 85 ? -6.284 2.020 17.183 1.00 93.19 85 ALA A N 1
ATOM 649 C CA . ALA A 1 85 ? -7.597 1.378 17.168 1.00 93.19 85 ALA A CA 1
ATOM 650 C C . ALA A 1 85 ? -7.570 0.020 17.890 1.00 93.19 85 ALA A C 1
ATOM 652 O O . ALA A 1 85 ? -8.474 -0.264 18.672 1.00 93.19 85 ALA A O 1
ATOM 653 N N . GLU A 1 86 ? -6.514 -0.772 17.691 1.00 95.12 86 GLU A N 1
ATOM 654 C CA . GLU A 1 86 ? -6.287 -2.045 18.389 1.00 95.12 86 GLU A CA 1
ATOM 655 C C . GLU A 1 86 ? -6.091 -1.838 19.895 1.00 95.12 86 GLU A C 1
ATOM 657 O O . GLU A 1 86 ? -6.721 -2.525 20.694 1.00 95.12 86 GLU A O 1
ATOM 662 N N . GLU A 1 87 ? -5.289 -0.847 20.294 1.00 95.88 87 GLU A N 1
ATOM 663 C CA . GLU A 1 87 ? -5.104 -0.460 21.697 1.00 95.88 87 GLU A CA 1
ATOM 664 C C . GLU A 1 87 ? -6.434 -0.020 22.326 1.00 95.88 87 GLU A C 1
ATOM 666 O O . GLU A 1 87 ? -6.771 -0.455 23.424 1.00 95.88 87 GLU A O 1
ATOM 671 N N . SER A 1 88 ? -7.239 0.772 21.609 1.00 92.81 88 SER A N 1
ATOM 672 C CA . SER A 1 88 ? -8.568 1.191 22.079 1.00 92.81 88 SER A CA 1
ATOM 673 C C . SER A 1 88 ? -9.522 0.004 22.244 1.00 92.81 88 SER A C 1
ATOM 675 O O . SER A 1 88 ? -10.265 -0.054 23.219 1.00 92.81 88 SER A O 1
ATOM 677 N N . LEU A 1 89 ? -9.503 -0.953 21.309 1.00 92.62 89 LEU A N 1
ATOM 678 C CA . LEU A 1 89 ? -10.321 -2.165 21.385 1.00 92.62 89 LEU A CA 1
ATOM 679 C C . LEU A 1 89 ? -9.877 -3.060 22.549 1.00 92.62 89 LEU A C 1
ATOM 681 O O . LEU A 1 89 ? -10.719 -3.614 23.252 1.00 92.62 89 LEU A O 1
ATOM 685 N N . ALA A 1 90 ? -8.568 -3.163 22.786 1.00 93.38 90 ALA A N 1
ATOM 686 C CA . ALA A 1 90 ? -8.008 -3.931 23.891 1.00 93.38 90 ALA A CA 1
ATOM 687 C C . ALA A 1 90 ? -8.425 -3.375 25.264 1.00 93.38 90 ALA A C 1
ATOM 689 O O . ALA A 1 90 ? -8.632 -4.155 26.193 1.00 93.38 90 ALA A O 1
ATOM 690 N N . LEU A 1 91 ? -8.620 -2.054 25.390 1.00 93.50 91 LEU A N 1
ATOM 691 C CA . LEU A 1 91 ? -9.124 -1.430 26.622 1.00 93.50 91 LEU A CA 1
ATOM 692 C C . LEU A 1 91 ? -10.553 -1.867 26.985 1.00 93.50 91 LEU A C 1
ATOM 694 O O . LEU A 1 91 ? -10.899 -1.846 28.164 1.00 93.50 91 LEU A O 1
ATOM 698 N N . LEU A 1 92 ? -11.369 -2.297 26.014 1.00 90.81 92 LEU A N 1
ATOM 699 C CA . LEU A 1 92 ? -12.705 -2.856 26.275 1.00 90.81 92 LEU A CA 1
ATOM 700 C C . LEU A 1 92 ? -12.662 -4.302 26.800 1.00 90.81 92 LEU A C 1
ATOM 702 O O . LEU A 1 92 ? -13.705 -4.872 27.118 1.00 90.81 92 LEU A O 1
ATOM 706 N N . GLY A 1 93 ? -11.482 -4.923 26.858 1.00 89.75 93 GLY A N 1
ATOM 707 C CA . GLY A 1 93 ? -11.321 -6.319 27.246 1.00 89.75 93 GLY A CA 1
ATOM 708 C C . GLY A 1 93 ? -11.865 -7.308 26.211 1.00 89.75 93 GLY A C 1
ATOM 709 O O . GLY A 1 93 ? -12.265 -6.948 25.098 1.00 89.75 93 GLY A O 1
ATOM 710 N N . SER A 1 94 ? -11.862 -8.587 26.581 1.00 87.19 94 SER A N 1
ATOM 711 C CA . SER A 1 94 ? -12.375 -9.681 25.751 1.00 87.19 94 SER A CA 1
ATOM 712 C C . SER A 1 94 ? -13.876 -9.524 25.502 1.00 87.19 94 SER A C 1
ATOM 714 O O . SER A 1 94 ? -14.604 -9.067 26.379 1.00 87.19 94 SER A O 1
ATOM 716 N N . ALA A 1 95 ? -14.344 -9.930 24.321 1.00 86.06 95 ALA A N 1
ATOM 717 C CA . ALA A 1 95 ? -15.776 -10.119 24.114 1.00 86.06 95 ALA A CA 1
ATOM 718 C C . ALA A 1 95 ? -16.290 -11.267 25.012 1.00 86.06 95 ALA A C 1
ATOM 720 O O . ALA A 1 95 ? -15.506 -12.184 25.296 1.00 86.06 95 ALA A O 1
ATOM 721 N N . PRO A 1 96 ? -17.569 -11.243 25.432 1.00 86.44 96 PRO A N 1
ATOM 722 C CA . PRO A 1 96 ? -18.174 -12.354 26.157 1.00 86.44 96 PRO A CA 1
ATOM 723 C C . PRO A 1 96 ? -18.065 -13.643 25.343 1.00 86.44 96 PRO A C 1
ATOM 725 O O . PRO A 1 96 ? -18.262 -13.634 24.123 1.00 86.44 96 PRO A O 1
ATOM 728 N N . LYS A 1 97 ? -17.740 -14.752 26.003 1.00 89.50 97 LYS A N 1
ATOM 729 C CA . LYS A 1 97 ? -17.720 -16.069 25.355 1.00 89.50 97 LYS A CA 1
ATOM 730 C C . LYS A 1 97 ? -19.135 -16.600 25.148 1.00 89.50 97 LYS A C 1
ATOM 732 O O . LYS A 1 97 ? -20.097 -16.143 25.762 1.00 89.50 97 LYS A O 1
ATOM 737 N N . GLU A 1 98 ? -19.259 -17.612 24.298 1.00 78.44 98 GLU A N 1
ATOM 738 C CA . GLU A 1 98 ? -20.522 -18.323 24.116 1.00 78.44 98 GLU A CA 1
ATOM 739 C C . GLU A 1 98 ? -20.995 -18.914 25.457 1.00 78.44 98 GLU A C 1
ATOM 741 O O . GLU A 1 98 ? -20.266 -19.659 26.111 1.00 78.44 98 GLU A O 1
ATOM 746 N N . GLY A 1 99 ? -22.196 -18.522 25.893 1.00 80.75 99 GLY A N 1
ATOM 747 C CA . GLY A 1 99 ? -22.768 -18.902 27.191 1.00 80.75 99 GLY A CA 1
ATOM 748 C C . GLY A 1 99 ? -22.520 -17.916 28.343 1.00 80.75 99 GLY A C 1
ATOM 749 O O . GLY A 1 99 ? -23.117 -18.085 29.405 1.00 80.75 99 GLY A O 1
ATOM 750 N N . GLU A 1 100 ? -21.702 -16.876 28.157 1.00 87.75 100 GLU A N 1
ATOM 751 C CA . GLU A 1 100 ? -21.576 -15.776 29.123 1.00 87.75 100 GLU A CA 1
ATOM 752 C C . GLU A 1 100 ? -22.741 -14.776 28.983 1.00 87.75 100 GLU A C 1
ATOM 754 O O . GLU A 1 100 ? -23.355 -14.675 27.914 1.00 87.75 100 GLU A O 1
ATOM 759 N N . PRO A 1 101 ? -23.090 -14.031 30.052 1.00 85.25 101 PRO A N 1
ATOM 760 C CA . PRO A 1 101 ? -24.114 -13.000 29.964 1.00 85.25 101 PRO A CA 1
ATOM 761 C C . PRO A 1 101 ? -23.759 -11.972 28.886 1.00 85.25 101 PRO A C 1
ATOM 763 O O . PRO A 1 101 ? -22.606 -11.559 28.751 1.00 85.25 101 PRO A O 1
ATOM 766 N N . ALA A 1 102 ? -24.777 -11.552 28.133 1.00 84.75 102 ALA A N 1
ATOM 767 C CA . ALA A 1 102 ? -24.612 -10.564 27.080 1.00 84.75 102 ALA A CA 1
ATOM 768 C C . ALA A 1 102 ? -23.986 -9.274 27.635 1.00 84.75 102 ALA A C 1
ATOM 770 O O . ALA A 1 102 ? -24.358 -8.795 28.710 1.00 84.75 102 ALA A O 1
ATOM 771 N N . GLU A 1 103 ? -23.040 -8.707 26.885 1.00 88.88 103 GLU A N 1
ATOM 772 C CA . GLU A 1 103 ? -22.444 -7.419 27.228 1.00 88.88 103 GLU A CA 1
ATOM 773 C C . GLU A 1 103 ? -23.501 -6.306 27.238 1.00 88.88 103 GLU A C 1
ATOM 775 O O . GLU A 1 103 ? -24.523 -6.363 26.547 1.00 88.88 103 GLU A O 1
ATOM 780 N N . ALA A 1 104 ? -23.253 -5.264 28.036 1.00 90.62 104 ALA A N 1
ATOM 781 C CA . ALA A 1 104 ? -24.131 -4.103 28.068 1.00 90.62 104 ALA A CA 1
ATOM 782 C C . ALA A 1 104 ? -24.249 -3.490 26.652 1.00 90.62 104 ALA A C 1
ATOM 784 O O . ALA A 1 104 ? -23.220 -3.324 25.992 1.00 90.62 104 ALA A O 1
ATOM 785 N N . PRO A 1 105 ? -25.450 -3.077 26.192 1.00 90.25 105 PRO A N 1
ATOM 786 C CA . PRO A 1 105 ? -25.653 -2.602 24.817 1.00 90.25 105 PRO A CA 1
ATOM 787 C C . PRO A 1 105 ? -24.718 -1.463 24.384 1.00 90.25 105 PRO A C 1
ATOM 789 O O . PRO A 1 105 ? -24.308 -1.404 23.228 1.00 90.25 105 PRO A O 1
ATOM 792 N N . LEU A 1 106 ? -24.356 -0.572 25.314 1.00 87.75 106 LEU A N 1
ATOM 793 C CA . LEU A 1 106 ? -23.402 0.512 25.059 1.00 87.75 106 LEU A CA 1
ATOM 794 C C . LEU A 1 106 ? -21.988 -0.020 24.789 1.00 87.75 106 LEU A C 1
ATOM 796 O O . LEU A 1 106 ? -21.352 0.397 23.826 1.00 87.75 106 LEU A O 1
ATOM 800 N N . LEU A 1 107 ? -21.529 -0.989 25.585 1.00 90.38 107 LEU A N 1
ATOM 801 C CA . LEU A 1 107 ? -20.215 -1.607 25.409 1.00 90.38 107 LEU A CA 1
ATOM 802 C C . LEU A 1 107 ? -20.149 -2.401 24.097 1.00 90.38 107 LEU A C 1
ATOM 804 O O . LEU A 1 107 ? -19.138 -2.349 23.400 1.00 90.38 107 LEU A O 1
ATOM 808 N N . ALA A 1 108 ? -21.254 -3.046 23.714 1.00 89.69 108 ALA A N 1
ATOM 809 C CA . ALA A 1 108 ? -21.383 -3.710 22.420 1.00 89.69 108 ALA A CA 1
ATOM 810 C C . ALA A 1 108 ? -21.256 -2.746 21.239 1.00 89.69 108 ALA A C 1
ATOM 812 O O . ALA A 1 108 ? -20.561 -3.027 20.258 1.00 89.69 108 ALA A O 1
ATOM 813 N N . ALA A 1 109 ? -21.917 -1.589 21.329 1.00 91.12 109 ALA A N 1
ATOM 814 C CA . ALA A 1 109 ? -21.857 -0.560 20.299 1.00 91.12 109 ALA A CA 1
ATOM 815 C C . ALA A 1 109 ? -20.437 0.018 20.150 1.00 91.12 109 ALA A C 1
ATOM 817 O O . ALA A 1 109 ? -19.947 0.167 19.023 1.00 91.12 109 ALA A O 1
ATOM 818 N N . ASP A 1 110 ? -19.750 0.274 21.266 1.00 91.69 110 ASP A N 1
ATOM 819 C CA . ASP A 1 110 ? -18.362 0.746 21.271 1.00 91.69 110 ASP A CA 1
ATOM 820 C C . ASP A 1 110 ? -17.408 -0.307 20.693 1.00 91.69 110 ASP A C 1
ATOM 822 O O . ASP A 1 110 ? -16.596 -0.005 19.811 1.00 91.69 110 ASP A O 1
ATOM 826 N N . ARG A 1 111 ? -17.554 -1.572 21.114 1.00 94.31 111 ARG A N 1
ATOM 827 C CA . ARG A 1 111 ? -16.772 -2.701 20.594 1.00 94.31 111 ARG A CA 1
ATOM 828 C C . ARG A 1 111 ? -16.946 -2.854 19.091 1.00 94.31 111 ARG A C 1
ATOM 830 O O . ARG A 1 111 ? -15.952 -3.006 18.377 1.00 94.31 111 ARG A O 1
ATOM 837 N N . LYS A 1 112 ? -18.184 -2.777 18.599 1.00 93.38 112 LYS A N 1
ATOM 838 C CA . LYS A 1 112 ? -18.485 -2.828 17.166 1.00 93.38 112 LYS A CA 1
ATOM 839 C C . LYS A 1 112 ? -17.793 -1.689 16.419 1.00 93.38 112 LYS A C 1
ATOM 841 O O . LYS A 1 112 ? -17.075 -1.943 15.458 1.00 93.38 112 LYS A O 1
ATOM 846 N N . THR A 1 113 ? -17.928 -0.458 16.908 1.00 93.19 113 THR A N 1
ATOM 847 C CA . THR A 1 113 ? -17.313 0.729 16.293 1.00 93.19 113 THR A CA 1
ATOM 848 C C . THR A 1 113 ? -15.790 0.604 16.195 1.00 93.19 113 THR A C 1
ATOM 850 O O . THR A 1 113 ? -15.199 0.915 15.158 1.00 93.19 113 THR A O 1
ATOM 853 N N . LEU A 1 114 ? -15.133 0.133 17.257 1.00 93.62 114 LEU A N 1
ATOM 854 C CA . LEU A 1 114 ? -13.683 -0.063 17.263 1.00 93.62 114 LEU A CA 1
ATOM 855 C C . LEU A 1 114 ? -13.250 -1.227 16.368 1.00 93.62 114 LEU A C 1
ATOM 857 O O . LEU A 1 114 ? -12.265 -1.094 15.646 1.00 93.62 114 LEU A O 1
ATOM 861 N N . THR A 1 115 ? -14.011 -2.321 16.347 1.00 94.44 115 THR A N 1
ATOM 862 C CA . THR A 1 115 ? -13.783 -3.448 15.427 1.00 94.44 115 THR A CA 1
ATOM 863 C C . THR A 1 115 ? -13.863 -2.997 13.968 1.00 94.44 115 THR A C 1
ATOM 865 O O . THR A 1 115 ? -12.969 -3.297 13.176 1.00 94.44 115 THR A O 1
ATOM 868 N N . ASP A 1 116 ? -14.875 -2.199 13.621 1.00 95.31 116 ASP A N 1
ATOM 869 C CA . ASP A 1 116 ? -15.044 -1.648 12.275 1.00 95.31 116 ASP A CA 1
ATOM 870 C C . ASP A 1 116 ? -13.877 -0.722 11.891 1.00 95.31 116 ASP A C 1
ATOM 872 O O . ASP A 1 116 ? -13.386 -0.775 10.758 1.00 95.31 116 ASP A O 1
ATOM 876 N N . ARG A 1 117 ? -13.376 0.085 12.840 1.00 93.75 117 ARG A N 1
ATOM 877 C CA . ARG A 1 117 ? -12.184 0.933 12.647 1.00 93.75 117 ARG A CA 1
ATOM 878 C C . ARG A 1 117 ? -10.909 0.117 12.440 1.00 93.75 117 ARG A C 1
ATOM 880 O O . ARG A 1 117 ? -10.133 0.438 11.540 1.00 93.75 117 ARG A O 1
ATOM 887 N N . VAL A 1 118 ? -10.696 -0.941 13.225 1.00 95.56 118 VAL A N 1
ATOM 888 C CA . VAL A 1 118 ? -9.565 -1.867 13.042 1.00 95.56 118 VAL A CA 1
ATOM 889 C C . VAL A 1 118 ? -9.624 -2.480 11.644 1.00 95.56 118 VAL A C 1
ATOM 891 O O . VAL A 1 118 ? -8.662 -2.370 10.884 1.00 95.56 118 VAL A O 1
ATOM 894 N N . ALA A 1 119 ? -10.777 -3.026 11.251 1.00 96.25 119 ALA A N 1
ATOM 895 C CA . ALA A 1 119 ? -10.967 -3.607 9.926 1.00 96.25 119 ALA A CA 1
ATOM 896 C C . ALA A 1 119 ? -10.751 -2.575 8.801 1.00 96.25 119 ALA A C 1
ATOM 898 O O . ALA A 1 119 ? -10.173 -2.893 7.760 1.00 96.25 119 ALA A O 1
ATOM 899 N N . TYR A 1 120 ? -11.179 -1.324 8.997 1.00 94.94 120 TYR A N 1
ATOM 900 C CA . TYR A 1 120 ? -10.944 -0.231 8.054 1.00 94.94 120 TYR A CA 1
ATOM 901 C C . TYR A 1 120 ? -9.450 0.061 7.853 1.00 94.94 120 TYR A C 1
ATOM 903 O O . TYR A 1 120 ? -8.979 0.050 6.712 1.00 94.94 120 TYR A O 1
ATOM 911 N N . PHE A 1 121 ? -8.680 0.257 8.927 1.00 95.69 121 PHE A N 1
ATOM 912 C CA . PHE A 1 121 ? -7.242 0.528 8.806 1.00 95.69 121 PHE A CA 1
ATOM 913 C C . PHE A 1 121 ? -6.452 -0.689 8.309 1.00 95.69 121 PHE A C 1
ATOM 915 O O . PHE A 1 121 ? -5.500 -0.523 7.544 1.00 95.69 121 PHE A O 1
ATOM 922 N N . GLN A 1 122 ? -6.874 -1.911 8.647 1.00 97.12 122 GLN A N 1
ATOM 923 C CA . GLN A 1 122 ? -6.307 -3.132 8.067 1.00 97.12 122 GLN A CA 1
ATOM 924 C C . GLN A 1 122 ? -6.494 -3.168 6.546 1.00 97.12 122 GLN A C 1
ATOM 926 O O . GLN A 1 122 ? -5.525 -3.395 5.822 1.00 97.12 122 GLN A O 1
ATOM 931 N N . ARG A 1 123 ? -7.696 -2.852 6.037 1.00 97.12 123 ARG A N 1
ATOM 932 C CA . ARG A 1 123 ? -7.938 -2.747 4.586 1.00 97.12 123 ARG A CA 1
ATOM 933 C C . ARG A 1 123 ? -7.053 -1.690 3.930 1.00 97.12 123 ARG A C 1
ATOM 935 O O . ARG A 1 123 ? -6.524 -1.933 2.847 1.00 97.12 123 ARG A O 1
ATOM 942 N N . GLN A 1 124 ? -6.869 -0.532 4.567 1.00 96.56 124 GLN A N 1
ATOM 943 C CA . GLN A 1 124 ? -5.957 0.495 4.057 1.00 96.56 124 GLN A CA 1
ATOM 944 C C . GLN A 1 124 ? -4.517 -0.016 3.983 1.00 96.56 124 GLN A C 1
ATOM 946 O O . GLN A 1 124 ? -3.874 0.140 2.947 1.00 96.56 124 GLN A O 1
ATOM 951 N N . ARG A 1 125 ? -4.032 -0.687 5.034 1.00 97.62 125 ARG A N 1
ATOM 952 C CA . ARG A 1 125 ? -2.690 -1.281 5.060 1.00 97.62 125 ARG A CA 1
ATOM 953 C C . ARG A 1 125 ? -2.510 -2.290 3.929 1.00 97.62 125 ARG A C 1
ATOM 955 O O . ARG A 1 125 ? -1.536 -2.197 3.189 1.00 97.62 125 ARG A O 1
ATOM 962 N N . SER A 1 126 ? -3.467 -3.199 3.744 1.00 97.69 126 SER A N 1
ATOM 963 C CA . SER A 1 126 ? -3.436 -4.178 2.652 1.00 97.69 126 SER A CA 1
ATOM 964 C C . SER A 1 126 ? -3.404 -3.517 1.274 1.00 97.69 126 SER A C 1
ATOM 966 O O . SER A 1 126 ? -2.636 -3.945 0.420 1.00 97.69 126 SER A O 1
ATOM 968 N N . ARG A 1 127 ? -4.183 -2.448 1.053 1.00 97.25 127 ARG A N 1
ATOM 969 C CA . ARG A 1 127 ? -4.173 -1.695 -0.216 1.00 97.25 127 ARG A CA 1
ATOM 970 C C . ARG A 1 127 ? -2.831 -1.011 -0.473 1.00 97.25 127 ARG A C 1
ATOM 972 O O . ARG A 1 127 ? -2.342 -1.050 -1.594 1.00 97.25 127 ARG A O 1
ATOM 979 N N . VAL A 1 128 ? -2.220 -0.418 0.553 1.00 97.06 128 VAL A N 1
ATOM 980 C CA . VAL A 1 128 ? -0.893 0.204 0.427 1.00 97.06 128 VAL A CA 1
ATOM 981 C C . VAL A 1 128 ? 0.174 -0.837 0.080 1.00 97.06 128 VAL A C 1
ATOM 983 O O . VAL A 1 128 ? 0.979 -0.604 -0.818 1.00 97.06 128 VAL A O 1
ATOM 986 N N . LEU A 1 129 ? 0.160 -1.997 0.743 1.00 97.12 129 LEU A N 1
ATOM 987 C CA . LEU A 1 129 ? 1.078 -3.095 0.426 1.00 97.12 129 LEU A CA 1
ATOM 988 C C . LEU A 1 129 ? 0.857 -3.628 -0.995 1.00 97.12 129 LEU A C 1
ATOM 990 O O . LEU A 1 129 ? 1.823 -3.806 -1.728 1.00 97.12 129 LEU A O 1
ATOM 994 N N . ALA A 1 130 ? -0.399 -3.785 -1.419 1.00 96.69 130 ALA A N 1
ATOM 995 C CA . ALA A 1 130 ? -0.724 -4.192 -2.783 1.00 96.69 130 ALA A CA 1
ATOM 996 C C . ALA A 1 130 ? -0.194 -3.199 -3.831 1.00 96.69 130 ALA A C 1
ATOM 998 O O . ALA A 1 130 ? 0.342 -3.628 -4.847 1.00 96.69 130 ALA A O 1
ATOM 999 N N . ASN A 1 131 ? -0.273 -1.887 -3.578 1.00 96.44 131 ASN A N 1
ATOM 1000 C CA . ASN A 1 131 ? 0.313 -0.875 -4.465 1.00 96.44 131 ASN A CA 1
ATOM 1001 C C . ASN A 1 131 ? 1.844 -1.018 -4.564 1.00 96.44 131 ASN A C 1
ATOM 1003 O O . ASN A 1 131 ? 2.415 -0.919 -5.648 1.00 96.44 131 ASN A O 1
ATOM 1007 N N . ILE A 1 132 ? 2.521 -1.264 -3.439 1.00 96.56 132 ILE A N 1
ATOM 1008 C CA . ILE A 1 132 ? 3.978 -1.471 -3.411 1.00 96.56 132 ILE A CA 1
ATOM 1009 C C . ILE A 1 132 ? 4.363 -2.711 -4.224 1.00 96.56 132 ILE A C 1
ATOM 1011 O O . ILE A 1 132 ? 5.291 -2.648 -5.033 1.00 96.56 132 ILE A O 1
ATOM 1015 N N . ASP A 1 133 ? 3.645 -3.815 -4.021 1.00 96.75 133 ASP A N 1
ATOM 1016 C CA . ASP A 1 133 ? 3.890 -5.073 -4.724 1.00 96.75 133 ASP A CA 1
ATOM 1017 C C . ASP A 1 133 ? 3.616 -4.940 -6.223 1.00 96.75 133 ASP A C 1
ATOM 1019 O O . ASP A 1 133 ? 4.406 -5.422 -7.033 1.00 96.75 133 ASP A O 1
ATOM 1023 N N . GLU A 1 134 ? 2.542 -4.251 -6.606 1.00 94.94 134 GLU A N 1
ATOM 1024 C CA . GLU A 1 134 ? 2.214 -3.994 -8.008 1.00 94.94 134 GLU A CA 1
ATOM 1025 C C . GLU A 1 134 ? 3.309 -3.172 -8.692 1.00 94.94 134 GLU A C 1
ATOM 1027 O O . GLU A 1 134 ? 3.820 -3.568 -9.737 1.00 94.94 134 GLU A O 1
ATOM 1032 N N . GLY A 1 135 ? 3.773 -2.085 -8.068 1.00 95.94 135 GLY A N 1
ATOM 1033 C CA . GLY A 1 135 ? 4.895 -1.314 -8.605 1.00 95.94 135 GLY A CA 1
ATOM 1034 C C . GLY A 1 135 ? 6.167 -2.155 -8.769 1.00 95.94 135 GLY A C 1
ATOM 1035 O O . GLY A 1 135 ? 6.871 -2.036 -9.774 1.00 95.94 135 GLY A O 1
ATOM 1036 N N . ALA A 1 136 ? 6.460 -3.046 -7.817 1.00 95.38 136 ALA A N 1
ATOM 1037 C CA . ALA A 1 136 ? 7.601 -3.953 -7.925 1.00 95.38 136 ALA A CA 1
ATOM 1038 C C . ALA A 1 136 ? 7.450 -4.947 -9.092 1.00 95.38 136 ALA A C 1
ATOM 1040 O O . ALA A 1 136 ? 8.431 -5.214 -9.791 1.00 95.38 136 ALA A O 1
ATOM 1041 N N . ARG A 1 137 ? 6.233 -5.451 -9.345 1.00 94.69 137 ARG A N 1
ATOM 1042 C CA . ARG A 1 137 ? 5.937 -6.319 -10.497 1.00 94.69 137 ARG A CA 1
ATOM 1043 C C . ARG A 1 137 ? 6.113 -5.587 -11.822 1.00 94.69 137 ARG A C 1
ATOM 1045 O O . ARG A 1 137 ? 6.752 -6.138 -12.712 1.00 94.69 137 ARG A O 1
ATOM 1052 N N . ILE A 1 138 ? 5.621 -4.352 -11.937 1.00 94.69 138 ILE A N 1
ATOM 1053 C CA . ILE A 1 138 ? 5.769 -3.545 -13.159 1.00 94.69 138 ILE A CA 1
ATOM 1054 C C . ILE A 1 138 ? 7.260 -3.305 -13.456 1.00 94.69 138 ILE A C 1
ATOM 1056 O O . ILE A 1 138 ? 7.700 -3.505 -14.588 1.00 94.69 138 ILE A O 1
ATOM 1060 N N . LEU A 1 139 ? 8.072 -2.961 -12.445 1.00 94.06 139 LEU A N 1
ATOM 1061 C CA . LEU A 1 139 ? 9.528 -2.817 -12.615 1.00 94.06 139 LEU A CA 1
ATOM 1062 C C . LEU A 1 139 ? 10.197 -4.120 -13.072 1.00 94.06 139 LEU A C 1
ATOM 1064 O O . LEU A 1 139 ? 11.064 -4.094 -13.949 1.00 94.06 139 LEU A O 1
ATOM 1068 N N . ALA A 1 140 ? 9.807 -5.256 -12.488 1.00 91.62 140 ALA A N 1
ATOM 1069 C CA . ALA A 1 140 ? 10.334 -6.559 -12.879 1.00 91.62 140 ALA A CA 1
ATOM 1070 C C . ALA A 1 140 ? 9.980 -6.880 -14.341 1.00 91.62 140 ALA A C 1
ATOM 1072 O O . ALA A 1 140 ? 10.876 -7.187 -15.130 1.00 91.62 140 ALA A O 1
ATOM 1073 N N . ALA A 1 141 ? 8.715 -6.709 -14.729 1.00 92.12 141 ALA A N 1
ATOM 1074 C CA . ALA A 1 141 ? 8.243 -6.927 -16.093 1.00 92.12 141 ALA A CA 1
ATOM 1075 C C . ALA A 1 141 ? 8.955 -6.016 -17.109 1.00 92.12 141 ALA A C 1
ATOM 1077 O O . ALA A 1 141 ? 9.435 -6.492 -18.138 1.00 92.12 141 ALA A O 1
ATOM 1078 N N . GLN A 1 142 ? 9.134 -4.729 -16.793 1.00 92.75 142 GLN A N 1
ATOM 1079 C CA . GLN A 1 142 ? 9.893 -3.809 -17.641 1.00 92.75 142 GLN A CA 1
ATOM 1080 C C . GLN A 1 142 ? 11.353 -4.260 -17.813 1.00 92.75 142 GLN A C 1
ATOM 1082 O O . GLN A 1 142 ? 11.904 -4.217 -18.916 1.00 92.75 142 GLN A O 1
ATOM 1087 N N . SER A 1 143 ? 12.005 -4.698 -16.731 1.00 87.50 143 SER A N 1
ATOM 1088 C CA . SER A 1 143 ? 13.391 -5.176 -16.798 1.00 87.50 143 SER A CA 1
ATOM 1089 C C . SER A 1 143 ? 13.531 -6.429 -17.669 1.00 87.50 143 SER A C 1
ATOM 1091 O O . SER A 1 143 ? 14.473 -6.518 -18.461 1.00 87.50 143 SER A O 1
ATOM 1093 N N . GLN A 1 144 ? 12.555 -7.339 -17.596 1.00 88.19 144 GLN A N 1
ATOM 1094 C CA . GLN A 1 144 ? 12.487 -8.527 -18.438 1.00 88.19 144 GLN A CA 1
ATOM 1095 C C . GLN A 1 144 ? 12.302 -8.157 -19.918 1.00 88.19 144 GLN A C 1
ATOM 1097 O O . GLN A 1 144 ? 13.093 -8.600 -20.750 1.00 88.19 144 GLN A O 1
ATOM 1102 N N . GLN A 1 145 ? 11.352 -7.274 -20.251 1.00 87.88 145 GLN A N 1
ATOM 1103 C CA . GLN A 1 145 ? 11.146 -6.815 -21.633 1.00 87.88 145 GLN A CA 1
ATOM 1104 C C . GLN A 1 145 ? 12.414 -6.174 -22.226 1.00 87.88 145 GLN A C 1
ATOM 1106 O O . GLN A 1 145 ? 12.782 -6.435 -23.373 1.00 87.88 145 GLN A O 1
ATOM 1111 N N . ARG A 1 146 ? 13.142 -5.363 -21.441 1.00 85.81 146 ARG A N 1
ATOM 1112 C CA . ARG A 1 146 ? 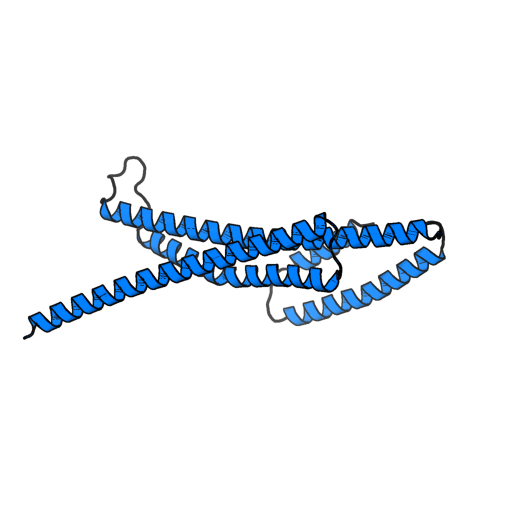14.418 -4.761 -21.878 1.00 85.81 146 ARG A CA 1
ATOM 1113 C C . ARG A 1 146 ? 15.487 -5.818 -22.146 1.00 85.81 146 ARG A C 1
ATOM 1115 O O . ARG A 1 146 ? 16.243 -5.689 -23.113 1.00 85.81 146 ARG A O 1
ATOM 1122 N N . LEU A 1 147 ? 15.567 -6.841 -21.298 1.00 84.06 147 LEU A N 1
ATOM 1123 C CA . LEU A 1 147 ? 16.512 -7.942 -21.452 1.00 84.06 147 LEU A CA 1
ATOM 1124 C C . LEU A 1 147 ? 16.211 -8.746 -22.726 1.00 84.06 147 LEU A C 1
ATOM 1126 O O . LEU A 1 147 ? 17.113 -8.963 -23.534 1.00 84.06 147 LEU A O 1
ATOM 1130 N N . GLU A 1 148 ? 14.949 -9.106 -22.954 1.00 83.06 148 GLU A N 1
ATOM 1131 C CA . GLU A 1 148 ? 14.488 -9.809 -24.159 1.00 83.06 148 GLU A CA 1
ATOM 1132 C C . GLU A 1 148 ? 14.734 -8.988 -25.439 1.00 83.06 148 GLU A C 1
ATOM 1134 O O . GLU A 1 148 ? 15.252 -9.501 -26.439 1.00 83.06 148 GLU A O 1
ATOM 1139 N N . ALA A 1 149 ? 14.461 -7.679 -25.409 1.00 84.00 149 ALA A N 1
ATOM 1140 C CA . ALA A 1 149 ? 14.745 -6.772 -26.522 1.00 84.00 149 ALA A CA 1
ATOM 1141 C C . ALA A 1 149 ? 16.254 -6.658 -26.814 1.00 84.00 149 ALA A C 1
ATOM 1143 O O . ALA A 1 149 ? 16.675 -6.602 -27.975 1.00 84.00 149 ALA A O 1
ATOM 1144 N N . ARG A 1 150 ? 17.100 -6.650 -25.774 1.00 80.94 150 ARG A N 1
ATOM 1145 C CA . ARG A 1 150 ? 18.561 -6.648 -25.936 1.00 80.94 150 ARG A CA 1
ATOM 1146 C C . ARG A 1 150 ? 19.047 -7.967 -26.536 1.00 80.94 150 ARG A C 1
ATOM 1148 O O . ARG A 1 150 ? 19.820 -7.934 -27.495 1.00 80.94 150 ARG A O 1
ATOM 1155 N N . TRP A 1 151 ? 18.573 -9.103 -26.029 1.00 76.38 151 TRP A N 1
ATOM 1156 C CA . TRP A 1 151 ? 18.945 -10.426 -26.535 1.00 76.38 151 TRP A CA 1
ATOM 1157 C C . TRP A 1 151 ? 18.508 -10.648 -27.977 1.00 76.38 151 TRP A C 1
ATOM 1159 O O . TRP A 1 151 ? 19.327 -11.037 -28.806 1.00 76.38 151 TRP A O 1
ATOM 1169 N N . SER A 1 152 ? 17.261 -10.328 -28.319 1.00 77.88 152 SER A N 1
ATOM 1170 C CA . SER A 1 152 ? 16.770 -10.449 -29.696 1.00 77.88 152 SER A CA 1
ATOM 1171 C C . SER A 1 152 ? 17.584 -9.601 -30.680 1.00 77.88 152 SER A C 1
ATOM 1173 O O . SER A 1 152 ? 17.873 -10.055 -31.788 1.00 77.88 152 SER A O 1
ATOM 1175 N N . ARG A 1 153 ? 18.035 -8.404 -30.279 1.00 75.75 153 ARG A N 1
ATOM 1176 C CA . ARG A 1 153 ? 18.920 -7.557 -31.096 1.00 75.75 153 ARG A CA 1
ATOM 1177 C C . ARG A 1 153 ? 20.310 -8.168 -31.291 1.00 75.75 153 ARG A C 1
ATOM 1179 O O . ARG A 1 153 ? 20.849 -8.069 -32.392 1.00 75.75 153 ARG A O 1
ATOM 1186 N N . ILE A 1 154 ? 20.882 -8.781 -30.254 1.00 73.94 154 ILE A N 1
ATOM 1187 C CA . ILE A 1 154 ? 22.180 -9.472 -30.328 1.00 73.94 154 ILE A CA 1
ATOM 1188 C C . ILE A 1 154 ? 22.080 -10.679 -31.268 1.00 73.94 154 ILE A C 1
ATOM 1190 O O . ILE A 1 154 ? 22.889 -10.808 -32.184 1.00 73.94 154 ILE A O 1
ATOM 1194 N N . LEU A 1 155 ? 21.043 -11.503 -31.097 1.00 70.50 155 LEU A N 1
ATOM 1195 C CA . LEU A 1 155 ? 20.805 -12.697 -31.909 1.00 70.50 155 LEU A CA 1
ATOM 1196 C C . LEU A 1 155 ? 20.521 -12.357 -33.381 1.00 70.50 155 LEU A C 1
ATOM 1198 O O . LEU A 1 155 ? 21.026 -13.027 -34.277 1.00 70.50 155 LEU A O 1
ATOM 1202 N N . ARG A 1 156 ? 19.766 -11.282 -33.655 1.00 65.62 156 ARG A N 1
ATOM 1203 C CA . ARG A 1 156 ? 19.461 -10.844 -35.031 1.00 65.62 156 ARG A CA 1
ATOM 1204 C C . ARG A 1 156 ? 20.641 -10.192 -35.759 1.00 65.62 156 ARG A C 1
ATOM 1206 O O . ARG A 1 156 ? 20.655 -10.212 -36.984 1.00 65.62 156 ARG A O 1
ATOM 1213 N N . ARG A 1 157 ? 21.628 -9.614 -35.058 1.00 58.97 157 ARG A N 1
ATOM 1214 C CA . ARG A 1 157 ? 22.791 -8.938 -35.679 1.00 58.97 157 ARG A CA 1
ATOM 1215 C C . ARG A 1 157 ? 23.952 -9.874 -36.068 1.00 58.97 157 ARG A C 1
ATOM 1217 O O . ARG A 1 157 ? 25.022 -9.388 -36.414 1.00 58.97 157 ARG A O 1
ATOM 1224 N N . GLY A 1 158 ? 23.745 -11.192 -36.091 1.00 49.16 158 GLY A N 1
ATOM 1225 C CA . GLY A 1 158 ? 24.611 -12.120 -36.836 1.00 49.16 158 GLY A CA 1
ATOM 1226 C C . GLY A 1 158 ? 25.914 -12.550 -36.154 1.00 49.16 158 GLY A C 1
ATOM 1227 O O . GLY A 1 158 ? 26.735 -13.210 -36.786 1.00 49.16 158 GLY A O 1
ATOM 1228 N N . ALA A 1 159 ? 26.123 -12.245 -34.872 1.00 52.44 159 ALA A N 1
ATOM 1229 C CA . ALA A 1 159 ? 27.173 -12.915 -34.114 1.00 52.44 159 ALA A CA 1
ATOM 1230 C C . ALA A 1 159 ? 26.631 -14.272 -33.659 1.00 52.44 159 ALA A C 1
ATOM 1232 O O . ALA A 1 159 ? 25.781 -14.336 -32.772 1.00 52.44 159 ALA A O 1
ATOM 1233 N N . SER A 1 160 ? 27.099 -15.353 -34.286 1.00 56.19 160 SER A N 1
ATOM 1234 C CA . SER A 1 160 ? 26.865 -16.712 -33.794 1.00 56.19 160 SER A CA 1
ATOM 1235 C C . SER A 1 160 ? 27.075 -16.746 -32.275 1.00 56.19 160 SER A C 1
ATOM 1237 O O . SER A 1 160 ? 28.095 -16.254 -31.778 1.00 56.19 160 SER A O 1
ATOM 1239 N N . LEU A 1 161 ? 26.127 -17.335 -31.537 1.00 53.62 161 LEU A N 1
ATOM 1240 C CA . LEU A 1 161 ? 26.243 -17.598 -30.095 1.00 53.62 161 LEU A CA 1
ATOM 1241 C C . LEU A 1 161 ? 27.502 -18.421 -29.750 1.00 53.62 161 LEU A C 1
ATOM 1243 O O . LEU A 1 161 ? 27.910 -18.470 -28.595 1.00 53.62 161 LEU A O 1
ATOM 1247 N N . ALA A 1 162 ? 28.141 -19.032 -30.753 1.00 55.28 162 ALA A N 1
ATOM 1248 C CA . ALA A 1 162 ? 29.410 -19.740 -30.641 1.00 55.28 162 ALA A CA 1
ATOM 1249 C C . ALA A 1 162 ? 30.653 -18.853 -30.866 1.00 55.28 162 ALA A C 1
ATOM 1251 O O . ALA A 1 162 ? 31.769 -19.366 -30.856 1.00 55.28 162 ALA A O 1
ATOM 1252 N N . SER A 1 163 ? 30.512 -17.541 -31.100 1.00 56.00 163 SER A N 1
ATOM 1253 C CA . SER A 1 163 ? 31.671 -16.678 -31.348 1.00 56.00 163 SER A CA 1
ATOM 1254 C C . SER A 1 163 ? 32.426 -16.377 -30.037 1.00 56.00 163 SER A C 1
ATOM 1256 O O . SER A 1 163 ? 31.850 -15.799 -29.109 1.00 56.00 163 SER A O 1
ATOM 1258 N N . PRO A 1 164 ? 33.730 -16.709 -29.936 1.00 57.28 164 PRO A N 1
ATOM 1259 C CA . PRO A 1 164 ? 34.514 -16.489 -28.714 1.00 57.28 164 PRO A CA 1
ATOM 1260 C C . PRO A 1 164 ? 34.567 -15.017 -28.271 1.00 57.28 164 PRO A C 1
ATOM 1262 O O . PRO A 1 164 ? 34.660 -14.721 -27.081 1.00 57.28 164 PRO A O 1
ATOM 1265 N N . GLY A 1 165 ? 34.463 -14.082 -29.223 1.00 64.81 165 GLY A N 1
ATOM 1266 C CA . GLY A 1 165 ? 34.472 -12.639 -28.966 1.00 64.81 165 GLY A CA 1
ATOM 1267 C C . GLY A 1 165 ? 33.224 -12.105 -28.252 1.00 64.81 165 GLY A C 1
ATOM 1268 O O . GLY A 1 165 ? 33.293 -11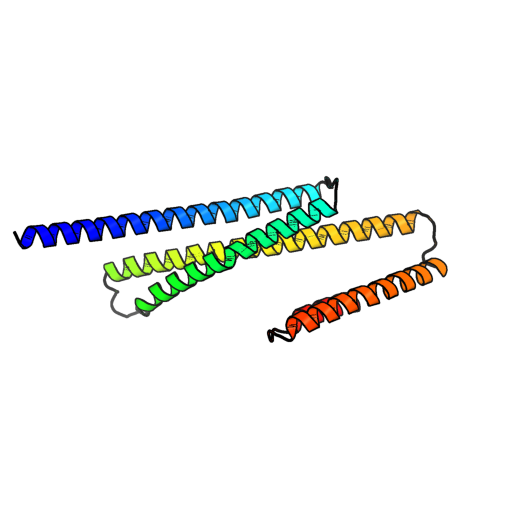.065 -27.597 1.00 64.81 165 GLY A O 1
ATOM 1269 N N . LEU A 1 166 ? 32.085 -12.799 -28.355 1.00 61.94 166 LEU A N 1
ATOM 1270 C CA . LEU A 1 166 ? 30.854 -12.417 -27.660 1.00 61.94 166 LEU A CA 1
ATOM 1271 C C . LEU A 1 166 ? 30.929 -12.807 -26.180 1.00 61.94 166 LEU A C 1
ATOM 1273 O O . LEU A 1 166 ? 30.594 -11.999 -25.316 1.00 61.94 166 LEU A O 1
ATOM 1277 N N . TRP A 1 167 ? 31.471 -13.991 -25.887 1.00 60.00 167 TRP A N 1
ATOM 1278 C CA . TRP A 1 167 ? 31.701 -14.466 -24.523 1.00 60.00 167 TRP A CA 1
ATOM 1279 C C . TRP A 1 167 ? 32.822 -13.714 -23.810 1.00 60.00 167 TRP A C 1
ATOM 1281 O O . TRP A 1 167 ? 32.683 -13.417 -22.628 1.00 60.00 167 TRP A O 1
ATOM 1291 N N . SER A 1 168 ? 33.895 -13.328 -24.509 1.00 66.25 168 SER A N 1
ATOM 1292 C CA . SER A 1 168 ? 34.949 -12.505 -23.901 1.00 66.25 168 SER A CA 1
ATOM 1293 C C . SER A 1 168 ? 34.452 -11.100 -23.545 1.00 66.25 168 SER A C 1
ATOM 1295 O O . SER A 1 168 ? 34.746 -10.607 -22.456 1.00 66.25 168 SER A O 1
ATOM 1297 N N . ARG A 1 169 ? 33.626 -10.481 -24.403 1.00 63.88 169 ARG A N 1
ATOM 1298 C CA . ARG A 1 169 ? 32.970 -9.201 -24.090 1.00 63.88 169 ARG A CA 1
ATOM 1299 C C . ARG A 1 169 ? 31.956 -9.335 -22.962 1.00 63.88 169 ARG A C 1
ATOM 1301 O O . ARG A 1 169 ? 32.022 -8.549 -22.023 1.00 63.88 169 ARG A O 1
ATOM 1308 N N . ALA A 1 170 ? 31.092 -10.349 -22.996 1.00 63.94 170 ALA A N 1
ATOM 1309 C CA . ALA A 1 170 ? 30.140 -10.616 -21.918 1.00 63.94 170 ALA A CA 1
ATOM 1310 C C . ALA A 1 170 ? 30.850 -10.875 -20.578 1.00 63.94 170 ALA A C 1
ATOM 1312 O O . ALA A 1 170 ? 30.434 -10.335 -19.558 1.00 63.94 170 ALA A O 1
ATOM 1313 N N . ALA A 1 171 ? 31.961 -11.618 -20.575 1.00 62.94 171 ALA A N 1
ATOM 1314 C CA . ALA A 1 171 ? 32.783 -11.835 -19.387 1.00 62.94 171 ALA A CA 1
ATOM 1315 C C . ALA A 1 171 ? 33.432 -10.535 -18.885 1.00 62.94 171 ALA A C 1
ATOM 1317 O O . ALA A 1 171 ? 33.471 -10.304 -17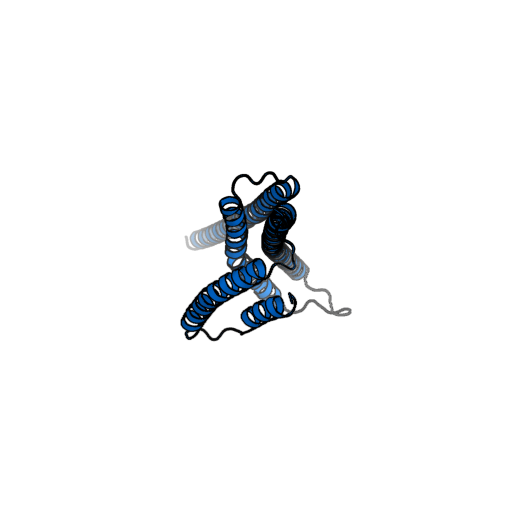.679 1.00 62.94 171 ALA A O 1
ATOM 1318 N N . SER A 1 172 ? 33.896 -9.661 -19.786 1.00 66.50 172 SER A N 1
ATOM 1319 C CA . SER A 1 172 ? 34.456 -8.356 -19.408 1.00 66.50 172 SER A CA 1
ATOM 1320 C C . SER A 1 172 ? 33.400 -7.381 -18.868 1.00 66.50 172 SER A C 1
ATOM 1322 O O . SER A 1 172 ? 33.649 -6.721 -17.862 1.00 66.50 172 SER A O 1
ATOM 1324 N N . GLU A 1 173 ? 32.200 -7.346 -19.459 1.00 60.06 173 GLU A N 1
ATOM 1325 C CA . GLU A 1 173 ? 31.066 -6.556 -18.962 1.00 60.06 173 GLU A CA 1
ATOM 1326 C C . GLU A 1 173 ? 30.579 -7.101 -17.614 1.00 60.06 173 GLU A C 1
ATOM 1328 O O . GLU A 1 173 ? 30.365 -6.329 -16.682 1.00 60.06 173 GLU A O 1
ATOM 1333 N N . ALA A 1 174 ? 30.486 -8.426 -17.463 1.00 58.91 174 ALA A N 1
ATOM 1334 C CA . ALA A 1 174 ? 30.146 -9.071 -16.198 1.00 58.91 174 ALA A CA 1
ATOM 1335 C C . ALA A 1 174 ? 31.203 -8.810 -15.114 1.00 58.91 174 ALA A C 1
ATOM 1337 O O . ALA A 1 174 ? 30.841 -8.594 -13.960 1.00 58.91 174 ALA A O 1
ATOM 1338 N N . ALA A 1 175 ? 32.495 -8.786 -15.460 1.00 61.06 175 ALA A N 1
ATOM 1339 C CA . ALA A 1 175 ? 33.578 -8.449 -14.536 1.00 61.06 175 ALA A CA 1
ATOM 1340 C C . ALA A 1 175 ? 33.546 -6.970 -14.112 1.00 61.06 175 ALA A C 1
ATOM 1342 O O . ALA A 1 175 ? 33.737 -6.672 -12.931 1.00 61.06 175 ALA A O 1
ATOM 1343 N N . ALA A 1 176 ? 33.241 -6.060 -15.042 1.00 59.09 176 ALA A N 1
ATOM 1344 C CA . ALA A 1 176 ? 33.051 -4.639 -14.756 1.00 59.09 176 ALA A CA 1
ATOM 1345 C C . ALA A 1 176 ? 31.834 -4.406 -13.840 1.00 59.09 176 ALA A C 1
ATOM 1347 O O . ALA A 1 176 ? 31.957 -3.756 -12.799 1.00 59.09 176 ALA A O 1
ATOM 1348 N N . LEU A 1 177 ? 30.699 -5.044 -14.148 1.00 54.59 177 LEU A N 1
ATOM 1349 C CA . LEU A 1 177 ? 29.505 -5.064 -13.298 1.00 54.59 177 LEU A CA 1
ATOM 1350 C C . LEU A 1 177 ? 29.794 -5.681 -11.924 1.00 54.59 177 LEU A C 1
ATOM 1352 O O . LEU A 1 177 ? 29.289 -5.195 -10.918 1.00 54.59 177 LEU A O 1
ATOM 1356 N N . ARG A 1 178 ? 30.654 -6.705 -11.833 1.00 55.00 178 ARG A N 1
ATOM 1357 C CA . ARG A 1 178 ? 31.075 -7.303 -10.553 1.00 55.00 178 ARG A CA 1
ATOM 1358 C C . ARG A 1 178 ? 31.778 -6.294 -9.652 1.00 55.00 178 ARG A C 1
ATOM 1360 O O . ARG A 1 178 ? 31.558 -6.316 -8.444 1.00 55.00 178 ARG A O 1
ATOM 1367 N N . GLY A 1 179 ? 32.611 -5.423 -10.221 1.00 58.78 179 GLY A N 1
ATOM 1368 C CA . GLY A 1 179 ? 33.278 -4.343 -9.492 1.00 58.78 179 GLY A CA 1
ATOM 1369 C C . GLY A 1 179 ? 32.292 -3.288 -8.991 1.00 58.78 179 GLY A C 1
ATOM 1370 O O . GLY A 1 179 ? 32.375 -2.852 -7.844 1.00 58.78 179 GLY A O 1
ATOM 1371 N N . GLU A 1 180 ? 31.308 -2.939 -9.816 1.00 57.72 180 GLU A N 1
ATOM 1372 C CA . GLU A 1 180 ? 30.289 -1.939 -9.492 1.00 57.72 180 GLU A CA 1
ATOM 1373 C C . GLU A 1 180 ? 29.280 -2.445 -8.449 1.00 57.72 180 GLU A C 1
ATOM 1375 O O . GLU A 1 180 ? 28.989 -1.753 -7.470 1.00 57.72 180 GLU A O 1
ATOM 1380 N N . VAL A 1 181 ? 28.833 -3.697 -8.591 1.00 55.03 181 VAL A N 1
ATOM 1381 C CA . VAL A 1 181 ? 27.991 -4.419 -7.626 1.00 55.03 181 VAL A CA 1
ATOM 1382 C C . VAL A 1 181 ? 28.743 -4.620 -6.316 1.00 55.03 181 VAL A C 1
ATOM 1384 O O . VAL A 1 181 ? 28.181 -4.366 -5.253 1.00 55.03 181 VAL A O 1
ATOM 1387 N N . ARG A 1 182 ? 30.028 -4.993 -6.355 1.00 57.03 182 ARG A N 1
ATOM 1388 C CA . ARG A 1 182 ? 30.866 -5.070 -5.150 1.00 57.03 182 ARG A CA 1
ATOM 1389 C C . ARG A 1 182 ? 30.995 -3.707 -4.475 1.00 57.03 182 ARG A C 1
ATOM 1391 O O . ARG A 1 182 ? 30.837 -3.629 -3.263 1.00 57.03 182 ARG A O 1
ATOM 1398 N N . GLY A 1 183 ? 31.209 -2.635 -5.235 1.00 62.78 183 GLY A N 1
ATOM 1399 C CA . GLY A 1 183 ? 31.249 -1.271 -4.708 1.00 62.78 183 GLY A CA 1
ATOM 1400 C C . GLY A 1 183 ? 29.914 -0.836 -4.097 1.00 62.78 183 GLY A C 1
ATOM 1401 O O . GLY A 1 183 ? 29.894 -0.214 -3.036 1.00 62.78 183 GLY A O 1
ATOM 1402 N N . TYR A 1 184 ? 28.791 -1.200 -4.717 1.00 55.34 184 TYR A N 1
ATOM 1403 C CA . TYR A 1 184 ? 27.457 -0.981 -4.164 1.00 55.34 184 TYR A CA 1
ATOM 1404 C C . TYR A 1 184 ? 27.252 -1.768 -2.862 1.00 55.34 184 TYR A C 1
ATOM 1406 O O . TYR A 1 184 ? 26.824 -1.186 -1.869 1.00 55.34 184 TYR A O 1
ATOM 1414 N N . PHE A 1 185 ? 27.638 -3.046 -2.823 1.00 56.72 185 PHE A N 1
ATOM 1415 C CA . PHE A 1 185 ? 27.577 -3.886 -1.624 1.00 56.72 185 PHE A CA 1
ATOM 1416 C C . PHE A 1 185 ? 28.494 -3.392 -0.508 1.00 56.72 185 PHE A C 1
ATOM 1418 O O . PHE A 1 185 ? 28.094 -3.406 0.651 1.00 56.72 185 PHE A O 1
ATOM 1425 N N . GLU A 1 186 ? 29.699 -2.921 -0.819 1.00 65.19 186 GLU A N 1
ATOM 1426 C CA . GLU A 1 186 ? 30.615 -2.350 0.168 1.00 65.19 186 GLU A CA 1
ATOM 1427 C C . GLU A 1 186 ? 30.090 -1.022 0.725 1.00 65.19 186 GLU A C 1
ATOM 1429 O O . GLU A 1 186 ? 30.174 -0.798 1.933 1.00 65.19 186 GLU A O 1
ATOM 1434 N N . ARG A 1 187 ? 29.485 -0.167 -0.113 1.00 65.06 187 ARG A N 1
ATOM 1435 C CA . ARG A 1 187 ? 28.810 1.067 0.332 1.00 65.06 187 ARG A CA 1
ATOM 1436 C C . ARG A 1 187 ? 27.572 0.770 1.173 1.00 65.06 187 ARG A C 1
ATOM 1438 O O . ARG A 1 187 ? 27.386 1.377 2.223 1.00 65.06 187 ARG A O 1
ATOM 1445 N N . TRP A 1 188 ? 26.762 -0.196 0.755 1.00 55.38 188 TRP A N 1
ATOM 1446 C CA . TRP A 1 188 ? 25.601 -0.673 1.501 1.00 55.38 188 TRP A CA 1
ATOM 1447 C C . TRP A 1 188 ? 26.002 -1.296 2.847 1.00 55.38 188 TRP A C 1
ATOM 1449 O O . TRP A 1 188 ? 25.388 -0.996 3.869 1.00 55.38 188 TRP A O 1
ATOM 1459 N N . ARG A 1 189 ? 27.081 -2.093 2.875 1.00 57.38 189 ARG A N 1
ATOM 1460 C CA . ARG A 1 189 ? 27.655 -2.697 4.088 1.00 57.38 189 ARG A CA 1
ATOM 1461 C C . ARG A 1 189 ? 28.163 -1.628 5.054 1.00 57.38 189 ARG A C 1
ATOM 1463 O O . ARG A 1 189 ? 27.782 -1.653 6.219 1.00 57.38 189 ARG A O 1
ATOM 1470 N N . LYS A 1 190 ? 28.940 -0.653 4.566 1.00 65.12 190 LYS A N 1
ATOM 1471 C CA . LYS A 1 190 ? 29.413 0.492 5.368 1.00 65.12 190 LYS A CA 1
ATOM 1472 C C . LYS A 1 190 ? 28.258 1.354 5.890 1.00 65.12 190 LYS A C 1
ATOM 1474 O O . LYS A 1 190 ? 28.310 1.821 7.019 1.00 65.12 190 LYS A O 1
ATOM 1479 N N . GLY A 1 191 ? 27.187 1.516 5.112 1.00 61.19 191 GLY A N 1
ATOM 1480 C CA . GLY A 1 191 ? 25.972 2.211 5.551 1.00 61.19 191 GLY A CA 1
ATOM 1481 C C . GLY A 1 191 ? 25.155 1.454 6.610 1.00 61.19 191 GLY A C 1
ATOM 1482 O O . GLY A 1 191 ? 24.372 2.073 7.329 1.00 61.19 191 GLY A O 1
ATOM 1483 N N . ARG A 1 192 ? 25.334 0.130 6.736 1.00 56.47 192 ARG A N 1
ATOM 1484 C CA . ARG A 1 192 ? 24.615 -0.731 7.694 1.00 56.47 192 ARG A CA 1
ATOM 1485 C C . ARG A 1 192 ? 25.383 -1.084 8.964 1.00 56.47 192 ARG A C 1
ATOM 1487 O O . ARG A 1 192 ? 24.743 -1.538 9.910 1.00 56.47 192 ARG A O 1
ATOM 1494 N N . GLU A 1 193 ? 26.688 -0.821 9.043 1.00 52.38 193 GLU A N 1
ATOM 1495 C CA . GLU A 1 193 ? 27.480 -1.005 10.277 1.00 52.38 193 GLU A CA 1
ATOM 1496 C C . GLU A 1 193 ? 26.961 -0.158 11.466 1.00 52.38 193 GLU A C 1
ATOM 1498 O O . GLU A 1 193 ? 27.322 -0.427 12.605 1.00 52.38 193 GLU A O 1
ATOM 1503 N N . GLY A 1 194 ? 26.034 0.790 11.245 1.00 52.53 194 GLY A N 1
ATOM 1504 C CA . GLY A 1 194 ? 25.346 1.545 12.304 1.00 52.53 194 GLY A CA 1
ATOM 1505 C C . GLY A 1 194 ? 23.951 1.048 12.731 1.00 52.53 194 GLY A C 1
ATOM 1506 O O . GLY A 1 194 ? 23.415 1.558 13.712 1.00 52.53 194 GLY A O 1
ATOM 1507 N N . ARG A 1 195 ? 23.313 0.098 12.027 1.00 49.12 195 ARG A N 1
ATOM 1508 C CA . ARG A 1 195 ? 21.952 -0.394 12.355 1.00 49.12 195 ARG A CA 1
ATOM 1509 C C . ARG A 1 195 ? 21.817 -1.875 11.994 1.00 49.12 195 ARG A C 1
ATOM 1511 O O . ARG A 1 195 ? 21.581 -2.214 10.836 1.00 49.12 195 ARG A O 1
ATOM 1518 N N . GLY A 1 196 ? 21.959 -2.751 12.990 1.00 47.44 196 GLY A N 1
ATOM 1519 C CA . GLY A 1 196 ? 21.907 -4.212 12.850 1.00 47.44 196 GLY A CA 1
ATOM 1520 C C . GLY A 1 196 ? 20.581 -4.743 12.292 1.00 47.44 196 GLY A C 1
ATOM 1521 O O . GLY A 1 196 ? 19.672 -5.072 13.046 1.00 47.44 196 GLY A O 1
ATOM 1522 N N . GLY A 1 197 ? 20.477 -4.853 10.964 1.00 44.81 197 GLY A N 1
ATOM 1523 C CA . GLY A 1 197 ? 19.289 -5.342 10.260 1.00 44.81 197 GLY A CA 1
ATOM 1524 C C . GLY A 1 197 ? 19.609 -6.383 9.180 1.00 44.81 197 GLY A C 1
ATOM 1525 O O . GLY A 1 197 ? 20.409 -6.131 8.280 1.00 44.81 197 GLY A O 1
ATOM 1526 N N . ALA A 1 198 ? 18.939 -7.532 9.306 1.00 49.19 198 ALA A N 1
ATOM 1527 C CA . ALA A 1 198 ? 18.947 -8.792 8.549 1.00 49.19 198 ALA A CA 1
ATOM 1528 C C . ALA A 1 198 ? 19.546 -8.852 7.117 1.00 49.19 198 ALA A C 1
ATOM 1530 O O . ALA A 1 198 ? 19.268 -8.037 6.230 1.00 49.19 198 ALA A O 1
ATOM 1531 N N . LEU A 1 199 ? 20.289 -9.948 6.898 1.00 52.66 199 LEU A N 1
ATOM 1532 C CA . LEU A 1 199 ? 21.025 -10.391 5.698 1.00 52.66 199 LEU A CA 1
ATOM 1533 C C . LEU A 1 199 ? 20.155 -10.916 4.530 1.00 52.66 199 LEU A C 1
ATOM 1535 O O . LEU A 1 199 ? 20.693 -11.319 3.500 1.00 52.66 199 LEU A O 1
ATOM 1539 N N . LEU A 1 200 ? 18.824 -10.906 4.647 1.00 49.81 200 LEU A N 1
ATOM 1540 C CA . LEU A 1 200 ? 17.935 -11.606 3.704 1.00 49.81 200 LEU A CA 1
ATOM 1541 C C . LEU A 1 200 ? 17.922 -11.007 2.283 1.00 49.81 200 LEU A C 1
ATOM 1543 O O . LEU A 1 200 ? 17.833 -11.745 1.307 1.00 49.81 200 LEU A O 1
ATOM 1547 N N . GLY A 1 201 ? 18.089 -9.688 2.141 1.00 45.78 201 GLY A N 1
ATOM 1548 C CA . GLY A 1 201 ? 18.107 -9.035 0.821 1.00 45.78 201 GLY A CA 1
ATOM 1549 C C . GLY A 1 201 ? 19.360 -9.340 -0.010 1.00 45.78 201 GLY A C 1
ATOM 1550 O O . GLY A 1 201 ? 19.284 -9.442 -1.230 1.00 45.78 201 GLY A O 1
ATOM 1551 N N . ALA A 1 202 ? 20.508 -9.542 0.645 1.00 48.91 202 ALA A N 1
ATOM 1552 C CA . ALA A 1 202 ? 21.762 -9.898 -0.022 1.00 48.91 202 ALA A CA 1
ATOM 1553 C C . ALA A 1 202 ? 21.745 -11.354 -0.512 1.00 48.91 202 ALA A C 1
ATOM 1555 O O . ALA A 1 202 ? 22.203 -11.644 -1.616 1.00 48.91 202 ALA A O 1
ATOM 1556 N N . ALA A 1 203 ? 21.157 -12.250 0.288 1.00 48.41 203 ALA A N 1
ATOM 1557 C CA . ALA A 1 203 ? 20.967 -13.648 -0.076 1.00 48.41 203 ALA A CA 1
ATOM 1558 C C . ALA A 1 203 ? 20.023 -13.805 -1.280 1.00 48.41 203 ALA A C 1
ATOM 1560 O O . ALA A 1 203 ? 20.303 -14.611 -2.160 1.00 48.41 203 ALA A O 1
ATOM 1561 N N . ALA A 1 204 ? 18.962 -12.995 -1.373 1.00 49.06 204 ALA A N 1
ATOM 1562 C CA . ALA A 1 204 ? 18.040 -13.022 -2.511 1.00 49.06 204 ALA A CA 1
ATOM 1563 C C . ALA A 1 204 ? 18.703 -12.581 -3.831 1.00 49.06 204 ALA A C 1
ATOM 1565 O O . ALA A 1 204 ? 18.480 -13.199 -4.868 1.00 49.06 204 ALA A O 1
ATOM 1566 N N . ILE A 1 205 ? 19.571 -11.562 -3.792 1.00 52.97 205 ILE A N 1
ATOM 1567 C CA . ILE A 1 205 ? 20.321 -11.102 -4.974 1.00 52.97 205 ILE A CA 1
ATOM 1568 C C . ILE A 1 205 ? 21.373 -12.142 -5.390 1.00 52.97 205 ILE A C 1
ATOM 1570 O O . ILE A 1 205 ? 21.520 -12.429 -6.576 1.00 52.97 205 ILE A O 1
ATOM 1574 N N . ALA A 1 206 ? 22.073 -12.752 -4.427 1.00 50.56 206 ALA A N 1
ATOM 1575 C CA . ALA A 1 206 ? 23.031 -13.821 -4.708 1.00 50.56 206 ALA A CA 1
ATOM 1576 C C . ALA A 1 206 ? 22.348 -15.083 -5.270 1.00 50.56 206 ALA A C 1
ATOM 1578 O O . ALA A 1 206 ? 22.861 -15.688 -6.209 1.00 50.56 206 ALA A O 1
ATOM 1579 N N . ALA A 1 207 ? 21.171 -15.445 -4.750 1.00 47.12 207 ALA A N 1
ATOM 1580 C CA . ALA A 1 207 ? 20.376 -16.564 -5.250 1.00 47.12 207 ALA A CA 1
ATOM 1581 C C . ALA A 1 207 ? 19.842 -16.307 -6.669 1.00 47.12 207 ALA A C 1
ATOM 1583 O O . ALA A 1 207 ? 19.917 -17.196 -7.513 1.00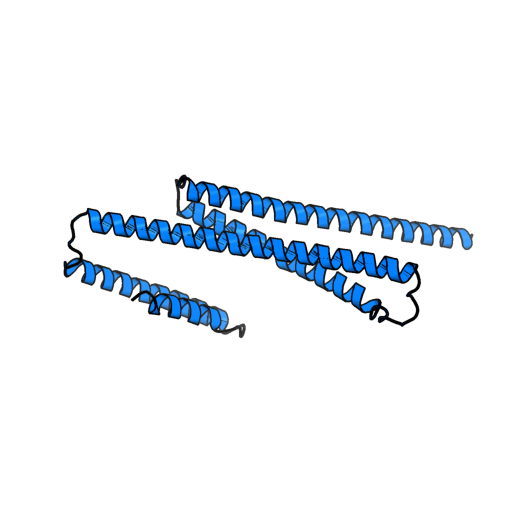 47.12 207 ALA A O 1
ATOM 1584 N N . ALA A 1 208 ? 19.385 -15.086 -6.967 1.00 45.41 208 ALA A N 1
ATOM 1585 C CA . ALA A 1 208 ? 18.942 -14.709 -8.311 1.00 45.41 208 ALA A CA 1
ATOM 1586 C C . ALA A 1 208 ? 20.074 -14.801 -9.356 1.00 45.41 208 ALA A C 1
ATOM 1588 O O . ALA A 1 208 ? 19.837 -15.199 -10.497 1.00 45.41 208 ALA A O 1
ATOM 1589 N N . PHE A 1 209 ? 21.317 -14.501 -8.959 1.00 45.28 209 PHE A N 1
ATOM 1590 C CA . PHE A 1 209 ? 22.497 -14.677 -9.811 1.00 45.28 209 PHE A CA 1
ATOM 1591 C C . PHE A 1 209 ? 22.923 -16.143 -9.970 1.00 45.28 209 PHE A C 1
ATOM 1593 O O . PHE A 1 209 ? 23.391 -16.515 -11.041 1.00 45.28 209 PHE A O 1
ATOM 1600 N N . ALA A 1 210 ? 22.767 -16.974 -8.936 1.00 43.62 210 ALA A N 1
ATOM 1601 C CA . ALA A 1 210 ? 23.130 -18.392 -8.991 1.00 43.62 210 ALA A CA 1
ATOM 1602 C C . ALA A 1 210 ? 22.144 -19.241 -9.816 1.00 43.62 210 ALA A C 1
ATOM 1604 O O . ALA A 1 210 ? 22.559 -20.227 -10.408 1.00 43.62 210 ALA A O 1
ATOM 1605 N N . PHE A 1 211 ? 20.868 -18.847 -9.886 1.00 38.56 211 PHE A N 1
ATOM 1606 C CA . PHE A 1 211 ? 19.835 -19.534 -10.678 1.00 38.56 211 PHE A CA 1
ATOM 1607 C C . PHE A 1 211 ? 19.755 -19.090 -12.150 1.00 38.56 211 PHE A C 1
ATOM 1609 O O . PHE A 1 211 ? 18.953 -19.635 -12.902 1.00 38.56 211 PHE A O 1
ATOM 1616 N N . SER A 1 212 ? 20.559 -18.105 -12.563 1.00 34.72 212 SER A N 1
ATOM 1617 C CA . SER A 1 212 ? 20.588 -17.592 -13.945 1.00 34.72 212 SER A CA 1
ATOM 1618 C C . SER A 1 212 ? 21.735 -18.172 -14.795 1.00 34.72 212 SER A C 1
ATOM 1620 O O . SER A 1 212 ? 22.036 -17.614 -15.851 1.00 34.72 212 SER A O 1
ATOM 1622 N N . PHE A 1 213 ? 22.378 -19.254 -14.338 1.00 40.31 213 PHE A N 1
ATOM 1623 C CA . PHE A 1 213 ? 23.404 -20.016 -15.063 1.00 40.31 213 PHE A CA 1
ATOM 1624 C C . PHE A 1 213 ? 22.986 -21.475 -15.233 1.00 40.31 213 PHE A C 1
ATOM 1626 O O . PHE A 1 213 ? 22.478 -22.052 -14.246 1.00 40.31 213 PHE A O 1
#

Radius of gyration: 27.62 Å; chains: 1; bounding box: 61×53×77 Å

Secondary structure (DSSP, 8-state):
-HHHHHHHHHHHHHHHHHHHHHHHHHHHHHHHHHHHHHHHHHHHHHHHHHTT--S-HHHHHHHHHHHHHHHHHHHHHHHHHHHHHHHHHHHT-PPPPTTSPPPPHHHHHHHHHHHHHHHHHHHHHHHHHHHHHHHHHHHHHHHHHHHHHHHHHHHHTT--TT-HHHHHHHHHHHHHHHHHHHHHHHHHHHHHTTS---THHHHHHHHHHHTT-

Foldseek 3Di:
DVVVVVVVVVVVVVVVVVVVVVVVVVVLVVLVVLLVVLVVQLVVLLVCVVVVVPPDLVVSLVSLVVSLVSLVVSQVVLVVQLVVLVVQLCVLPDADDVPGPHDDPVSVVSNVVSVVSNVSSVVSNVSSVVSNVSSVVSSVSSVVVVVVVVVVVVVVVDDPPPDVVVVVVVVVVVVVVVVVVVVVVVVVVVVCVVPDDDPVVVVVVVVVVVVVD